Protein AF-A0A350WY48-F1 (afdb_monomer_lite)

Radius of gyration: 25.12 Å; chains: 1; bounding box: 62×30×82 Å

pLDDT: mean 82.34, std 15.37, range [36.69, 95.75]

Secondary structure (DSSP, 8-state):
---TTSHHHHHHHHHHHHHHHHHHTHHHHHH--SHHHHHHHHHHHHHHHHHHHHHHHHHHHHHHHHHHHHHHHHHHTTHHHHHHHTS-HHHHHHHHHHHHHHHHHHHHHHHHHHHHHHHHHHHHHHHHHHHHHTT-TTHHHHHHHHHHHHHHHHHHHHHHHHHHHHHHHHHHHHHHHHHHHHHHHHHHHHHHTT--

Foldseek 3Di:
DPDLPDVVQLQVQLVVQLVLLCLLCVQVCVPDPDPVSNVVSNVLSNLRSNLSSVLRSLLVNLLVVLVVVLVVPVVCDPVVLVVLVPDDPVVNVVVLVVLVVVLVVLVVSLVVNVVSLVSLVVSLVVSLVVCVVVVHPSSVVSVVVSVVSSVVSVVSSVSSVVSSVVSNVVSVVSVVVVVPVVVVVVVVVVVVVVPD

Structure (mmCIF, N/CA/C/O backbone):
data_AF-A0A350WY48-F1
#
_entry.id   AF-A0A350WY48-F1
#
loop_
_atom_site.group_PDB
_atom_site.id
_atom_site.type_symbol
_atom_site.label_atom_id
_atom_site.label_alt_id
_atom_site.label_comp_id
_atom_site.label_asym_id
_atom_site.label_entity_id
_atom_site.label_seq_id
_atom_site.pdbx_PDB_ins_code
_atom_site.Cartn_x
_atom_site.Cartn_y
_atom_site.Cartn_z
_atom_site.occupancy
_atom_site.B_iso_or_equiv
_atom_site.auth_seq_id
_atom_site.auth_comp_id
_atom_site.auth_asym_id
_atom_site.auth_atom_id
_atom_site.pdbx_PDB_model_num
ATOM 1 N N . MET A 1 1 ? 5.265 19.239 -5.119 1.00 48.88 1 MET A N 1
ATOM 2 C CA . MET A 1 1 ? 4.811 17.887 -4.701 1.00 48.88 1 MET A CA 1
ATOM 3 C C . MET A 1 1 ? 5.584 17.503 -3.444 1.00 48.88 1 MET A C 1
ATOM 5 O O . MET A 1 1 ? 6.800 17.623 -3.477 1.00 48.88 1 MET A O 1
ATOM 9 N N . LYS A 1 2 ? 4.920 17.112 -2.340 1.00 51.38 2 LYS A N 1
ATOM 10 C CA . LYS A 1 2 ? 5.612 16.645 -1.116 1.00 51.38 2 LYS A CA 1
ATOM 11 C C . LYS A 1 2 ? 6.445 15.397 -1.435 1.00 51.38 2 LYS A C 1
ATOM 13 O O . LYS A 1 2 ? 5.997 14.553 -2.211 1.00 51.38 2 LYS A O 1
ATOM 18 N N . ASN A 1 3 ? 7.651 15.306 -0.876 1.00 56.78 3 ASN A N 1
ATOM 19 C CA . ASN A 1 3 ? 8.557 14.186 -1.115 1.00 56.78 3 ASN A CA 1
ATOM 20 C C . ASN A 1 3 ? 7.926 12.898 -0.550 1.00 56.78 3 ASN A C 1
ATOM 22 O O . ASN A 1 3 ? 7.690 12.826 0.651 1.00 56.78 3 ASN A O 1
ATOM 26 N N . PRO A 1 4 ? 7.634 11.871 -1.366 1.00 56.12 4 PRO A N 1
ATOM 27 C CA . PRO A 1 4 ? 6.975 10.660 -0.878 1.00 56.12 4 PRO A CA 1
ATOM 28 C C . PRO A 1 4 ? 7.871 9.833 0.062 1.00 56.12 4 PRO A C 1
ATOM 30 O O . PRO A 1 4 ? 7.361 8.984 0.786 1.00 56.12 4 PRO A O 1
ATOM 33 N N . LYS A 1 5 ? 9.189 10.094 0.084 1.00 61.44 5 LYS A N 1
ATOM 34 C CA . LYS A 1 5 ? 10.134 9.515 1.057 1.00 61.44 5 LYS A CA 1
ATOM 35 C C . LYS A 1 5 ? 10.102 10.197 2.427 1.00 61.44 5 LYS A C 1
ATOM 37 O O . LYS A 1 5 ? 10.800 9.759 3.332 1.00 61.44 5 LYS A O 1
ATOM 42 N N . ASP A 1 6 ? 9.342 11.275 2.569 1.00 71.88 6 ASP A N 1
ATOM 43 C CA . ASP A 1 6 ? 9.269 12.026 3.811 1.00 71.88 6 ASP A CA 1
ATOM 44 C C . ASP A 1 6 ? 8.508 11.232 4.885 1.00 71.88 6 ASP A C 1
ATOM 46 O O . ASP A 1 6 ? 7.453 10.641 4.614 1.00 71.88 6 ASP A O 1
ATOM 50 N N . ILE A 1 7 ? 9.039 11.253 6.110 1.00 80.50 7 ILE A N 1
ATOM 51 C CA . ILE A 1 7 ? 8.433 10.670 7.316 1.00 80.50 7 ILE A CA 1
ATOM 52 C C . ILE A 1 7 ? 7.015 11.218 7.508 1.00 80.50 7 ILE A C 1
ATOM 54 O O . ILE A 1 7 ? 6.128 10.497 7.963 1.00 80.50 7 ILE A O 1
ATOM 58 N N . SER A 1 8 ? 6.756 12.451 7.062 1.00 81.44 8 SER A N 1
ATOM 59 C CA . SER A 1 8 ? 5.419 13.049 7.080 1.00 81.44 8 SER A CA 1
ATOM 60 C C . SER A 1 8 ? 4.355 12.203 6.362 1.00 81.44 8 SER A C 1
ATOM 62 O O . SER A 1 8 ? 3.199 12.184 6.781 1.00 81.44 8 SER A O 1
ATOM 64 N N . THR A 1 9 ? 4.720 11.453 5.316 1.00 81.75 9 THR A N 1
ATOM 65 C CA . THR A 1 9 ? 3.782 10.573 4.596 1.00 81.75 9 THR A CA 1
ATOM 66 C C . THR A 1 9 ? 3.410 9.351 5.432 1.00 81.75 9 THR A C 1
ATOM 68 O O . THR A 1 9 ? 2.233 8.992 5.493 1.00 81.75 9 THR A O 1
ATOM 71 N N . PHE A 1 10 ? 4.394 8.752 6.111 1.00 86.88 10 PHE A N 1
ATOM 72 C CA . PHE A 1 10 ? 4.159 7.675 7.070 1.00 86.88 10 PHE A CA 1
ATOM 73 C C . PHE A 1 10 ? 3.296 8.164 8.234 1.00 86.88 10 PHE A C 1
ATOM 75 O O . PHE A 1 10 ? 2.267 7.558 8.509 1.00 86.88 10 PHE A O 1
ATOM 82 N N . LEU A 1 11 ? 3.659 9.292 8.856 1.00 88.38 11 LEU A N 1
ATOM 83 C CA . LEU A 1 11 ? 2.938 9.849 10.004 1.00 88.38 11 LEU A CA 1
ATOM 84 C C . LEU A 1 11 ? 1.483 10.183 9.674 1.00 88.38 11 LEU A C 1
ATOM 86 O O . LEU A 1 11 ? 0.601 9.926 10.483 1.00 88.38 11 LEU A O 1
ATOM 90 N N . ASN A 1 12 ? 1.203 10.693 8.473 1.00 87.50 12 ASN A N 1
ATOM 91 C CA . ASN A 1 12 ? -0.175 10.932 8.047 1.00 87.50 12 ASN A CA 1
ATOM 92 C C . ASN A 1 12 ? -0.977 9.629 7.942 1.00 87.50 12 ASN A C 1
ATOM 94 O O . ASN A 1 12 ? -2.127 9.589 8.373 1.00 87.50 12 ASN A O 1
ATOM 98 N N . GLY A 1 13 ? -0.383 8.570 7.382 1.00 86.38 13 GLY A N 1
ATOM 99 C CA . GLY A 1 13 ? -1.025 7.257 7.328 1.00 86.38 13 GLY A CA 1
ATOM 100 C C . GLY A 1 13 ? -1.177 6.626 8.715 1.00 86.38 13 GLY A C 1
ATOM 101 O O . GLY A 1 13 ? -2.234 6.077 9.011 1.00 86.38 13 GLY A O 1
ATOM 102 N N . PHE A 1 14 ? -0.174 6.779 9.582 1.00 92.62 14 PHE A N 1
ATOM 103 C CA . PHE A 1 14 ? -0.205 6.325 10.970 1.00 92.62 14 PHE A CA 1
ATOM 104 C C . PHE A 1 14 ? -1.309 7.008 11.769 1.00 92.62 14 PHE A C 1
ATOM 106 O O . PHE A 1 14 ? -2.156 6.325 12.339 1.00 92.62 14 PHE A O 1
ATOM 113 N N . ASN A 1 15 ? -1.347 8.340 11.753 1.00 91.31 15 ASN A N 1
ATOM 114 C CA . ASN A 1 15 ? -2.355 9.124 12.459 1.00 91.31 15 ASN A CA 1
ATOM 115 C C . ASN A 1 15 ? -3.756 8.773 11.966 1.00 91.31 15 ASN A C 1
ATOM 117 O O . ASN A 1 15 ? -4.653 8.563 12.776 1.00 91.31 15 ASN A O 1
ATOM 121 N N . LEU A 1 16 ? -3.931 8.650 10.645 1.00 89.81 16 LEU A N 1
ATOM 122 C CA . LEU A 1 16 ? -5.193 8.200 10.076 1.00 89.81 16 LEU A CA 1
ATOM 123 C C . LEU A 1 16 ? -5.553 6.809 10.624 1.00 89.81 16 LEU A C 1
ATOM 125 O O . LEU A 1 16 ? -6.600 6.655 11.232 1.00 89.81 16 LEU A O 1
ATOM 129 N N . GLY A 1 17 ? -4.687 5.805 10.496 1.00 89.44 17 GLY A N 1
ATOM 130 C CA . GLY A 1 17 ? -4.987 4.455 10.979 1.00 89.44 17 GLY A CA 1
ATOM 131 C C . GLY A 1 17 ? -5.289 4.382 12.479 1.00 89.44 17 GLY A C 1
ATOM 132 O O . GLY A 1 17 ? -6.265 3.746 12.882 1.00 89.44 17 GLY A O 1
ATOM 133 N N . ALA A 1 18 ? -4.506 5.081 13.298 1.00 90.81 18 ALA A N 1
ATOM 134 C CA . ALA A 1 18 ? -4.660 5.098 14.747 1.00 90.81 18 ALA A CA 1
ATOM 135 C C . ALA A 1 18 ? -5.978 5.762 15.180 1.00 90.81 18 ALA A C 1
ATOM 137 O O . ALA A 1 18 ? -6.744 5.158 15.927 1.00 90.81 18 ALA A O 1
ATOM 138 N N . ILE A 1 19 ? -6.290 6.959 14.665 1.00 92.50 19 ILE A N 1
ATOM 139 C CA . ILE A 1 19 ? -7.521 7.692 15.017 1.00 92.50 19 ILE A CA 1
ATOM 140 C C . ILE A 1 19 ? -8.756 6.868 14.651 1.00 92.50 19 ILE A C 1
ATOM 142 O O . ILE A 1 19 ? -9.705 6.758 15.423 1.00 92.50 19 ILE A O 1
ATOM 146 N N . LEU A 1 20 ? -8.744 6.252 13.474 1.00 90.88 20 LEU A N 1
ATOM 147 C CA . LEU A 1 20 ? -9.895 5.511 12.975 1.00 90.88 20 LEU A CA 1
ATOM 148 C C . LEU A 1 20 ? -10.121 4.206 13.727 1.00 90.88 20 LEU A C 1
ATOM 150 O O . LEU A 1 20 ? -11.265 3.855 14.023 1.00 90.88 20 LEU A O 1
ATOM 154 N N . THR A 1 21 ? -9.037 3.520 14.083 1.00 90.69 21 THR A N 1
ATOM 155 C CA . THR A 1 21 ? -9.109 2.317 14.916 1.00 90.69 21 THR A CA 1
ATOM 156 C C . THR A 1 21 ? -9.563 2.670 16.331 1.00 90.69 21 THR A C 1
ATOM 158 O O . THR A 1 21 ? -10.407 1.974 16.886 1.00 90.69 21 THR A O 1
ATOM 161 N N . MET A 1 22 ? -9.093 3.795 16.880 1.00 92.56 22 MET A N 1
ATOM 162 C CA . MET A 1 22 ? -9.524 4.300 18.185 1.00 92.56 22 MET A CA 1
ATOM 163 C C . MET A 1 22 ? -11.031 4.577 18.219 1.00 92.56 22 MET A C 1
ATOM 165 O O . MET A 1 22 ? -11.702 4.125 19.140 1.00 92.56 22 MET A O 1
ATOM 169 N N . ILE A 1 23 ? -11.582 5.255 17.204 1.00 89.56 23 ILE A N 1
ATOM 170 C CA . ILE A 1 23 ? -13.033 5.497 17.112 1.00 89.56 23 ILE A CA 1
ATOM 171 C C . ILE A 1 23 ? -13.795 4.170 16.984 1.00 89.56 23 ILE A C 1
ATOM 173 O O . ILE A 1 23 ? -14.796 3.960 17.665 1.00 89.56 23 ILE A O 1
ATOM 177 N N . SER A 1 24 ? -13.299 3.249 16.154 1.00 87.50 24 SER A N 1
ATOM 178 C CA . SER A 1 24 ? -13.931 1.937 15.937 1.00 87.50 24 SER A CA 1
ATOM 179 C C . SER A 1 24 ? -13.971 1.077 17.203 1.00 87.50 24 SER A C 1
ATOM 181 O O . SER A 1 24 ? -14.878 0.266 17.375 1.00 87.50 24 SER A O 1
ATOM 183 N N . MET A 1 25 ? -13.006 1.269 18.102 1.00 90.31 25 MET A N 1
ATOM 184 C CA . MET A 1 25 ? -12.875 0.531 19.358 1.00 90.31 25 MET A CA 1
ATOM 185 C C . MET A 1 25 ? -13.295 1.346 20.585 1.00 90.31 25 MET A C 1
ATOM 187 O O . MET A 1 25 ? -13.065 0.903 21.706 1.00 90.31 25 MET A O 1
ATOM 191 N N . LEU A 1 26 ? -13.924 2.513 20.405 1.00 89.44 26 LEU A N 1
ATOM 192 C CA . LEU A 1 26 ? -14.213 3.441 21.501 1.00 89.44 26 LEU A CA 1
ATOM 193 C C . LEU A 1 26 ? -15.083 2.810 22.596 1.00 89.44 26 LEU A C 1
ATOM 195 O O . LEU A 1 26 ? -14.765 2.917 23.773 1.00 89.44 26 LEU A O 1
ATOM 199 N N . ASP A 1 27 ? -16.151 2.107 22.218 1.00 86.38 27 ASP A N 1
ATOM 200 C CA . ASP A 1 27 ? -17.029 1.419 23.180 1.00 86.38 27 ASP A CA 1
ATOM 201 C C . ASP A 1 27 ? -16.285 0.308 23.939 1.00 86.38 27 ASP A C 1
ATOM 203 O O . ASP A 1 27 ? -16.501 0.118 25.131 1.00 86.38 27 ASP A O 1
ATOM 207 N N . VAL A 1 28 ? -15.338 -0.373 23.285 1.00 87.00 28 VAL A N 1
ATOM 208 C CA . VAL A 1 28 ? -14.506 -1.405 23.922 1.00 87.00 28 VAL A CA 1
ATOM 209 C C . VAL A 1 28 ? -13.504 -0.783 24.899 1.00 87.00 28 VAL A C 1
ATOM 211 O O . VAL A 1 28 ? -13.330 -1.288 26.003 1.00 87.00 28 VAL A O 1
ATOM 214 N N . LEU A 1 29 ? -12.900 0.349 24.527 1.00 87.19 29 LEU A N 1
ATOM 215 C CA . LEU A 1 29 ? -12.026 1.151 25.392 1.00 87.19 29 LEU A CA 1
ATOM 216 C C . LEU A 1 29 ? -12.749 1.654 26.643 1.00 87.19 29 LEU A C 1
ATOM 218 O O . LEU A 1 29 ? -12.181 1.636 27.728 1.00 87.19 29 LEU A O 1
ATOM 222 N N . LEU A 1 30 ? -13.994 2.109 26.501 1.00 87.19 30 LEU A N 1
ATOM 223 C CA . LEU A 1 30 ? -14.776 2.624 27.628 1.00 87.19 30 LEU A CA 1
ATOM 224 C C . LEU A 1 30 ? -15.268 1.509 28.558 1.00 87.19 30 LEU A C 1
ATOM 226 O O . LEU A 1 30 ? -15.457 1.747 29.749 1.00 87.19 30 LEU A O 1
ATOM 230 N N . LYS A 1 31 ? -15.477 0.301 28.025 1.00 86.19 31 LYS A N 1
ATOM 231 C CA . LYS A 1 31 ? -15.934 -0.868 28.788 1.00 86.19 31 LYS A CA 1
ATOM 232 C C . LYS A 1 31 ? -14.804 -1.694 29.397 1.00 86.19 31 LYS A C 1
ATOM 234 O O . LYS A 1 31 ? -15.099 -2.540 30.235 1.00 86.19 31 LYS A O 1
ATOM 239 N N . SER A 1 32 ? -13.548 -1.488 28.995 1.00 82.44 32 SER A N 1
ATOM 240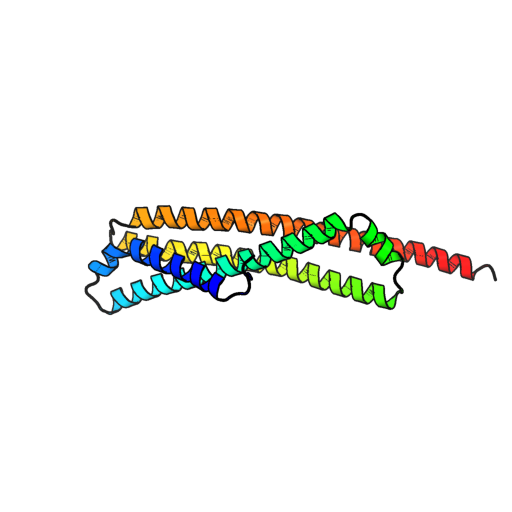 C CA . SER A 1 32 ? -12.426 -2.296 29.483 1.00 82.44 32 SER A CA 1
ATOM 241 C C . SER A 1 32 ? -12.266 -2.138 30.994 1.00 82.44 32 SER A C 1
ATOM 243 O O . SER A 1 32 ? -11.991 -1.039 31.479 1.00 82.44 32 SER A O 1
ATOM 245 N N . GLN A 1 33 ? -12.426 -3.234 31.734 1.00 81.12 33 GLN A N 1
ATOM 246 C CA . GLN A 1 33 ? -12.330 -3.225 33.200 1.00 81.12 33 GLN A CA 1
ATOM 247 C C . GLN A 1 33 ? -10.921 -3.592 33.677 1.00 81.12 33 GLN A C 1
ATOM 249 O O . GLN A 1 33 ? -10.513 -3.215 34.774 1.00 81.12 33 GLN A O 1
ATOM 254 N N . ASN A 1 34 ? -10.152 -4.286 32.830 1.00 85.81 34 ASN A N 1
ATOM 255 C CA . ASN A 1 34 ? -8.827 -4.790 33.164 1.00 85.81 34 ASN A CA 1
ATOM 256 C C . ASN A 1 34 ? -7.723 -4.106 32.353 1.00 85.81 34 ASN A C 1
ATOM 258 O O . ASN A 1 34 ? -7.846 -3.886 31.147 1.00 85.81 34 ASN A O 1
ATOM 262 N N . LYS A 1 35 ? -6.574 -3.863 33.005 1.00 85.00 35 LYS A N 1
ATOM 263 C CA . LYS A 1 35 ? -5.375 -3.285 32.365 1.00 85.00 35 LYS A CA 1
ATOM 264 C C . LYS A 1 35 ? -4.953 -4.062 31.115 1.00 85.00 35 LYS A C 1
ATOM 266 O O . LYS A 1 35 ? -4.529 -3.458 30.138 1.00 85.00 35 LYS A O 1
ATOM 271 N N . LEU A 1 36 ? -5.083 -5.390 31.140 1.00 87.50 36 LEU A N 1
ATOM 272 C CA . LEU A 1 36 ? -4.710 -6.253 30.021 1.00 87.50 36 LEU A CA 1
ATOM 273 C C . LEU A 1 36 ? -5.558 -5.975 28.773 1.00 87.50 36 LEU A C 1
ATOM 275 O O . LEU A 1 36 ? -5.000 -5.810 27.694 1.00 87.50 36 LEU A O 1
ATOM 279 N N . GLU A 1 37 ? -6.879 -5.856 28.914 1.00 84.62 37 GLU A N 1
ATOM 280 C CA . GLU A 1 37 ? -7.786 -5.547 27.797 1.00 84.62 37 GLU A CA 1
ATOM 281 C C . GLU A 1 37 ? -7.472 -4.178 27.196 1.00 84.62 37 GLU A C 1
ATOM 283 O O . GLU A 1 37 ? -7.366 -4.032 25.979 1.00 84.62 37 GLU A O 1
ATOM 288 N N . PHE A 1 38 ? -7.231 -3.190 28.058 1.00 87.94 38 PHE A N 1
ATOM 289 C CA . PHE A 1 38 ? -6.838 -1.852 27.637 1.00 87.94 38 PHE A CA 1
ATOM 290 C C . PHE A 1 38 ? -5.538 -1.860 26.812 1.00 87.94 38 PHE A C 1
ATOM 292 O O . PHE A 1 38 ? -5.477 -1.258 25.736 1.00 87.94 38 PHE A O 1
ATOM 299 N N . PHE A 1 39 ? -4.512 -2.593 27.261 1.00 89.62 39 PHE A N 1
ATOM 300 C CA . PHE A 1 39 ? -3.261 -2.740 26.509 1.00 89.62 39 PHE A CA 1
ATOM 301 C C . PHE A 1 39 ? -3.452 -3.463 25.175 1.00 89.62 39 PHE A C 1
ATOM 303 O O . PHE A 1 39 ? -2.852 -3.057 24.180 1.00 89.62 39 PHE A O 1
ATOM 310 N N . VAL A 1 40 ? -4.300 -4.494 25.125 1.00 90.44 40 VAL A N 1
ATOM 311 C CA . VAL A 1 40 ? -4.622 -5.197 23.873 1.00 90.44 40 VAL A CA 1
ATOM 312 C C . VAL A 1 40 ? -5.253 -4.237 22.865 1.00 90.44 40 VAL A C 1
ATOM 314 O O . VAL A 1 40 ? -4.839 -4.210 21.705 1.00 90.44 40 VAL A O 1
ATOM 317 N N . VAL A 1 41 ? -6.194 -3.395 23.298 1.00 89.81 41 VAL A N 1
ATOM 318 C CA . VAL A 1 41 ? -6.828 -2.414 22.408 1.00 89.81 41 VAL A CA 1
ATOM 319 C C . VAL A 1 41 ? -5.826 -1.362 21.926 1.00 89.81 41 VAL A C 1
ATOM 321 O O . VAL A 1 41 ? -5.747 -1.099 20.725 1.00 89.81 41 VAL A O 1
ATOM 324 N N . LEU A 1 42 ? -4.994 -0.813 22.818 1.00 89.88 42 LEU A N 1
ATOM 325 C CA . LEU A 1 42 ? -3.925 0.117 22.430 1.00 89.88 42 LEU A CA 1
ATOM 326 C C . LEU A 1 42 ? -2.944 -0.503 21.430 1.00 89.88 42 LEU A C 1
ATOM 328 O O . LEU A 1 42 ? -2.485 0.171 20.501 1.00 89.88 42 LEU A O 1
ATOM 332 N N . PHE A 1 43 ? -2.637 -1.786 21.594 1.00 91.94 43 PHE A N 1
ATOM 333 C CA . PHE A 1 43 ? -1.772 -2.511 20.677 1.00 91.94 43 PHE A CA 1
ATOM 334 C C . PHE A 1 43 ? -2.425 -2.673 19.300 1.00 91.94 43 PHE A C 1
ATOM 336 O O . PHE A 1 43 ? -1.778 -2.402 18.289 1.00 91.94 43 PHE A O 1
ATOM 343 N N . MET A 1 44 ? -3.718 -3.009 19.237 1.00 91.62 44 MET A N 1
ATOM 344 C CA . MET A 1 44 ? -4.457 -3.087 17.969 1.00 91.62 44 MET A CA 1
ATOM 345 C C . MET A 1 44 ? -4.552 -1.732 17.251 1.00 91.62 44 MET A C 1
ATOM 347 O O . MET A 1 44 ? -4.398 -1.679 16.027 1.00 91.62 44 MET A O 1
ATOM 351 N N . ILE A 1 45 ? -4.753 -0.640 17.997 1.00 92.56 45 ILE A N 1
ATOM 352 C CA . ILE A 1 45 ? -4.725 0.733 17.466 1.00 92.56 45 ILE A CA 1
ATOM 353 C C . ILE A 1 45 ? -3.349 1.048 16.877 1.00 92.56 45 ILE A C 1
ATOM 355 O O . ILE A 1 45 ? -3.246 1.519 15.742 1.00 92.56 45 ILE A O 1
ATOM 359 N N . SER A 1 46 ? -2.290 0.746 17.629 1.00 93.12 46 SER A N 1
ATOM 360 C CA . SER A 1 46 ? -0.912 1.020 17.219 1.00 93.12 46 SER A CA 1
ATOM 361 C C . SER A 1 46 ? -0.519 0.215 15.981 1.00 93.12 46 SER A C 1
ATOM 363 O O . SER A 1 46 ? 0.013 0.785 15.028 1.00 93.12 46 SER A O 1
ATOM 365 N N . ILE A 1 47 ? -0.836 -1.085 15.948 1.00 93.69 47 ILE A N 1
ATOM 366 C CA . ILE A 1 47 ? -0.578 -1.947 14.787 1.00 93.69 47 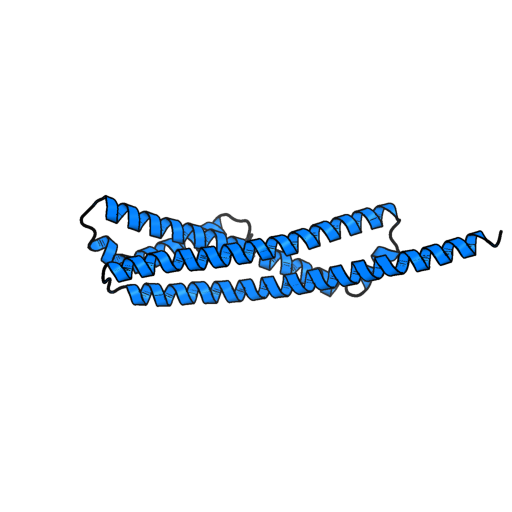ILE A CA 1
ATOM 367 C C . ILE A 1 47 ? -1.295 -1.412 13.553 1.00 93.69 47 ILE A C 1
ATOM 369 O O . ILE A 1 47 ? -0.666 -1.293 12.502 1.00 93.69 47 ILE A O 1
ATOM 373 N N . ASN A 1 48 ? -2.580 -1.062 13.654 1.00 92.25 48 ASN A N 1
ATOM 374 C CA . ASN A 1 48 ? -3.300 -0.545 12.491 1.00 92.25 48 ASN A CA 1
ATOM 375 C C . ASN A 1 48 ? -2.734 0.775 11.990 1.00 92.25 48 ASN A C 1
ATOM 377 O O . ASN A 1 48 ? -2.566 0.936 10.781 1.00 92.25 48 ASN A O 1
ATOM 381 N N . GLY A 1 49 ? -2.386 1.688 12.900 1.00 92.06 49 GLY A N 1
ATOM 382 C CA . GLY A 1 49 ? -1.655 2.901 12.546 1.00 92.06 49 GLY A CA 1
ATOM 383 C C . GLY A 1 49 ? -0.386 2.572 11.759 1.00 92.06 49 GLY A C 1
ATOM 384 O O . GLY A 1 49 ? -0.208 3.043 10.635 1.00 92.06 49 GLY A O 1
ATOM 385 N N . VAL A 1 50 ? 0.479 1.713 12.303 1.00 94.44 50 VAL A N 1
ATOM 386 C CA . VAL A 1 50 ? 1.753 1.349 11.662 1.00 94.44 50 VAL A CA 1
ATOM 387 C C . VAL A 1 50 ? 1.532 0.717 10.288 1.00 94.44 50 VAL A C 1
ATOM 389 O O . VAL A 1 50 ? 2.151 1.153 9.316 1.00 94.44 50 VAL A O 1
ATOM 392 N N . VAL A 1 51 ? 0.633 -0.263 10.174 1.00 95.06 51 VAL A N 1
ATOM 393 C CA . VAL A 1 51 ? 0.373 -0.965 8.908 1.00 95.06 51 VAL A CA 1
ATOM 394 C C . VAL A 1 51 ? -0.181 -0.004 7.856 1.00 95.06 51 VAL A C 1
ATOM 396 O O . VAL A 1 51 ? 0.354 0.053 6.747 1.00 95.06 51 VAL A O 1
ATOM 399 N N . ILE A 1 52 ? -1.182 0.816 8.193 1.00 93.12 52 ILE A N 1
ATOM 400 C CA . ILE A 1 52 ? -1.749 1.802 7.259 1.00 93.12 52 ILE A CA 1
ATOM 401 C C . ILE A 1 52 ? -0.689 2.832 6.850 1.00 93.12 52 ILE A C 1
ATOM 403 O O . ILE A 1 52 ? -0.604 3.185 5.669 1.00 93.12 52 ILE A O 1
ATOM 407 N N . GLY A 1 53 ? 0.152 3.274 7.788 1.00 91.69 53 GLY A N 1
ATOM 408 C CA . GLY A 1 53 ? 1.288 4.160 7.533 1.00 91.69 53 GLY A CA 1
ATOM 409 C C . GLY A 1 53 ? 2.271 3.582 6.517 1.00 91.69 53 GLY A C 1
ATOM 410 O O . GLY A 1 53 ? 2.541 4.215 5.491 1.00 91.69 53 GLY A O 1
ATOM 411 N N . ILE A 1 54 ? 2.759 2.364 6.767 1.00 93.31 54 ILE A N 1
ATOM 412 C CA . ILE A 1 54 ? 3.722 1.667 5.900 1.00 93.31 54 ILE A CA 1
ATOM 413 C C . ILE A 1 54 ? 3.130 1.445 4.509 1.00 93.31 54 ILE A C 1
ATOM 415 O O . ILE A 1 54 ? 3.762 1.786 3.507 1.00 93.31 54 ILE A O 1
ATOM 419 N N . VAL A 1 55 ? 1.911 0.906 4.427 1.00 93.62 55 VAL A N 1
ATOM 420 C CA . VAL A 1 55 ? 1.268 0.580 3.146 1.00 93.62 55 VAL A CA 1
ATOM 421 C C . VAL A 1 55 ? 1.032 1.850 2.330 1.00 93.62 55 VAL A C 1
ATOM 423 O O . VAL A 1 55 ? 1.366 1.897 1.144 1.00 93.62 55 VAL A O 1
ATOM 426 N N . THR A 1 56 ? 0.526 2.910 2.965 1.00 90.12 56 THR A N 1
ATOM 427 C CA . THR A 1 56 ? 0.288 4.200 2.301 1.00 90.12 56 THR A CA 1
ATOM 428 C C . THR A 1 56 ? 1.586 4.788 1.759 1.00 90.12 56 THR A C 1
ATOM 430 O O . THR A 1 56 ? 1.643 5.197 0.594 1.00 90.12 56 THR A O 1
ATOM 433 N N . GLN A 1 57 ? 2.639 4.809 2.577 1.00 90.75 57 GLN A N 1
ATOM 434 C CA . GLN A 1 57 ? 3.938 5.333 2.174 1.00 90.75 57 GLN A CA 1
ATOM 435 C C . GLN A 1 57 ? 4.529 4.515 1.019 1.00 90.75 57 GLN A C 1
ATOM 437 O O . GLN A 1 57 ? 4.941 5.089 0.006 1.00 90.75 57 GLN A O 1
ATOM 442 N N . TYR A 1 58 ? 4.510 3.185 1.128 1.00 92.06 58 TYR A N 1
ATOM 443 C CA . TYR A 1 58 ? 5.032 2.283 0.106 1.00 92.06 58 TYR A CA 1
ATOM 444 C C . TYR A 1 58 ? 4.343 2.501 -1.244 1.00 92.06 58 TYR A C 1
ATOM 446 O O . TYR A 1 58 ? 5.003 2.754 -2.258 1.00 92.06 58 TYR A O 1
ATOM 454 N N . VAL A 1 59 ? 3.008 2.469 -1.254 1.00 90.88 59 VAL A N 1
ATOM 455 C CA . VAL A 1 59 ? 2.214 2.627 -2.476 1.00 90.88 59 VAL A CA 1
ATOM 456 C C . VAL A 1 59 ? 2.455 3.998 -3.115 1.00 90.88 59 VAL A C 1
ATOM 458 O O . VAL A 1 59 ? 2.598 4.081 -4.335 1.00 90.88 59 VAL A O 1
ATOM 461 N N . LEU A 1 60 ? 2.564 5.072 -2.326 1.00 89.38 60 LEU A N 1
ATOM 462 C CA . LEU A 1 60 ? 2.827 6.418 -2.847 1.00 89.38 60 LEU A CA 1
ATOM 463 C C . LEU A 1 60 ? 4.226 6.560 -3.456 1.00 89.38 60 LEU A C 1
ATOM 465 O O . LEU A 1 60 ? 4.357 7.100 -4.560 1.00 89.38 60 LEU A O 1
ATOM 469 N N . ILE A 1 61 ? 5.264 6.070 -2.770 1.00 87.44 61 ILE A N 1
ATOM 470 C CA . ILE A 1 61 ? 6.645 6.103 -3.273 1.00 87.44 61 ILE A CA 1
ATOM 471 C C . ILE A 1 61 ? 6.728 5.340 -4.594 1.00 87.44 61 ILE A C 1
ATOM 473 O O . ILE A 1 61 ? 7.158 5.894 -5.611 1.00 87.44 61 ILE A O 1
ATOM 477 N N . HIS A 1 62 ? 6.276 4.088 -4.600 1.00 88.19 62 HIS A N 1
ATOM 478 C CA . HIS A 1 62 ? 6.421 3.227 -5.766 1.00 88.19 62 HIS A CA 1
ATOM 479 C C . HIS A 1 62 ? 5.496 3.638 -6.917 1.00 88.19 62 HIS A C 1
ATOM 481 O O . HIS A 1 62 ? 5.905 3.544 -8.077 1.00 88.19 62 HIS A O 1
ATOM 487 N N . SER A 1 63 ? 4.300 4.169 -6.644 1.00 86.81 63 SER A N 1
ATOM 488 C CA . SER A 1 63 ? 3.419 4.709 -7.691 1.00 86.81 63 SER A CA 1
ATOM 489 C C . SER A 1 63 ? 4.046 5.916 -8.394 1.00 86.81 63 SER A C 1
ATOM 491 O O . SER A 1 63 ? 4.032 5.976 -9.623 1.00 86.81 63 SER A O 1
ATOM 493 N N . ASN A 1 64 ? 4.668 6.838 -7.651 1.00 86.94 64 ASN A N 1
ATOM 494 C CA . ASN A 1 64 ? 5.347 7.992 -8.250 1.00 86.94 64 ASN A CA 1
ATOM 495 C C . ASN A 1 64 ? 6.582 7.577 -9.060 1.00 86.94 64 ASN A C 1
ATOM 497 O O . ASN A 1 64 ? 6.772 8.046 -10.182 1.00 86.94 64 ASN A O 1
ATOM 501 N N . ILE A 1 65 ? 7.401 6.670 -8.521 1.00 86.88 65 ILE A N 1
ATOM 502 C CA . ILE A 1 65 ? 8.602 6.166 -9.200 1.00 86.88 65 ILE A CA 1
ATOM 503 C C . ILE A 1 65 ? 8.234 5.460 -10.513 1.00 86.88 65 ILE A C 1
ATOM 505 O O . ILE A 1 65 ? 8.792 5.775 -11.565 1.00 86.88 65 ILE A O 1
ATOM 509 N N . THR A 1 66 ? 7.271 4.536 -10.472 1.00 88.81 66 THR A N 1
ATOM 510 C CA . THR A 1 66 ? 6.840 3.801 -11.671 1.00 88.81 66 THR A CA 1
ATOM 511 C C . THR A 1 66 ? 6.177 4.721 -12.685 1.00 88.81 66 THR A C 1
ATOM 513 O O . THR A 1 66 ? 6.488 4.623 -13.867 1.00 88.81 66 THR A O 1
ATOM 516 N N . ARG A 1 67 ? 5.357 5.685 -12.253 1.00 88.94 67 ARG A N 1
ATOM 517 C CA . ARG A 1 67 ? 4.769 6.690 -13.152 1.00 88.94 67 ARG A CA 1
ATOM 518 C C . ARG A 1 67 ? 5.834 7.525 -13.865 1.00 88.94 67 ARG A C 1
ATOM 520 O O . ARG A 1 67 ? 5.733 7.726 -15.073 1.00 88.94 67 ARG A O 1
ATOM 527 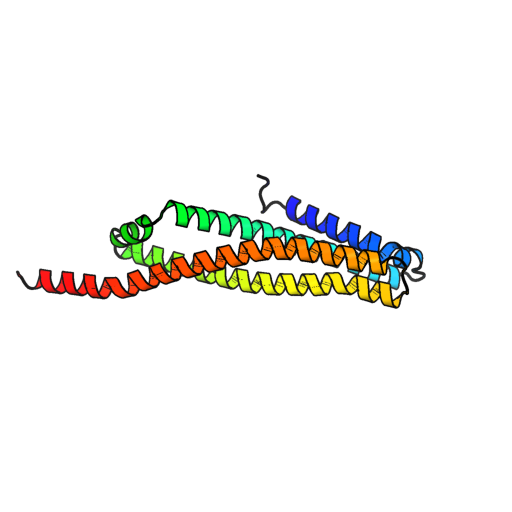N N . ASN A 1 68 ? 6.859 7.984 -13.149 1.00 87.31 68 ASN A N 1
ATOM 528 C CA . ASN A 1 68 ? 7.946 8.764 -13.747 1.00 87.31 68 ASN A CA 1
ATOM 529 C C . ASN A 1 68 ? 8.751 7.936 -14.756 1.00 87.31 68 ASN A C 1
ATOM 531 O O . ASN A 1 68 ? 9.094 8.435 -15.830 1.00 87.31 68 ASN A O 1
ATOM 535 N N . MET A 1 69 ? 9.006 6.660 -14.453 1.00 85.88 69 MET A N 1
ATOM 536 C CA . MET A 1 69 ? 9.632 5.746 -15.408 1.00 85.88 69 MET A CA 1
ATOM 537 C C . MET A 1 69 ? 8.759 5.553 -16.652 1.00 85.88 69 MET A C 1
ATOM 539 O O . MET A 1 69 ? 9.257 5.729 -17.760 1.00 85.88 69 MET A O 1
ATOM 543 N N . VAL A 1 70 ? 7.459 5.275 -16.492 1.00 88.12 70 VAL A N 1
ATOM 544 C CA . VAL A 1 70 ? 6.516 5.124 -17.618 1.00 88.12 70 VAL A CA 1
ATOM 545 C C . VAL A 1 70 ? 6.522 6.371 -18.498 1.00 88.12 70 VAL A C 1
ATOM 547 O O . VAL A 1 70 ? 6.661 6.262 -19.714 1.00 88.12 70 VAL A O 1
ATOM 550 N N . TYR A 1 71 ? 6.432 7.556 -17.891 1.00 87.31 71 TYR A N 1
ATOM 551 C CA . TYR A 1 71 ? 6.488 8.824 -18.615 1.00 87.31 71 TYR A CA 1
ATOM 552 C C . TYR A 1 71 ? 7.798 8.983 -19.396 1.00 87.31 71 TYR A C 1
ATOM 554 O O . TYR A 1 71 ? 7.779 9.390 -20.555 1.00 87.31 71 TYR A O 1
ATOM 562 N N . THR A 1 72 ? 8.928 8.615 -18.789 1.00 84.12 72 THR A N 1
ATOM 563 C CA . THR A 1 72 ? 10.238 8.670 -19.450 1.00 84.12 72 THR A CA 1
ATOM 564 C C . THR A 1 72 ? 10.276 7.751 -20.669 1.00 84.12 72 THR A C 1
ATOM 566 O O . THR A 1 72 ? 10.654 8.208 -21.744 1.00 84.12 72 THR A O 1
ATOM 569 N N . PHE A 1 73 ? 9.797 6.509 -20.534 1.00 81.25 73 PHE A N 1
ATOM 570 C CA . PHE A 1 73 ? 9.693 5.548 -21.638 1.00 81.25 73 PHE A CA 1
ATOM 571 C C . PHE A 1 73 ? 8.767 6.034 -22.763 1.00 81.25 73 PHE A C 1
ATOM 573 O O . PHE A 1 73 ? 9.101 5.913 -23.941 1.00 81.25 73 PHE A O 1
ATOM 580 N N . LEU A 1 74 ? 7.609 6.605 -22.418 1.00 83.56 74 LEU A N 1
ATOM 581 C CA . LEU A 1 74 ? 6.674 7.163 -23.400 1.00 83.56 74 LEU A CA 1
ATOM 582 C C . LEU A 1 74 ? 7.276 8.363 -24.141 1.00 83.56 74 LEU A C 1
ATOM 584 O O . LEU A 1 74 ? 7.110 8.483 -25.353 1.00 83.56 74 LEU A O 1
ATOM 588 N N . LYS A 1 75 ? 8.003 9.234 -23.432 1.00 84.44 75 LYS A N 1
ATOM 589 C CA . LYS A 1 75 ? 8.655 10.412 -24.018 1.00 84.44 75 LYS A CA 1
ATOM 590 C C . LYS A 1 75 ? 9.809 10.032 -24.945 1.00 84.44 75 LYS A C 1
ATOM 592 O O . LYS A 1 75 ? 10.034 10.709 -25.946 1.00 84.44 75 LYS A O 1
ATOM 597 N N . SER A 1 76 ? 10.542 8.970 -24.624 1.00 73.88 76 SER A N 1
ATOM 598 C CA . SER A 1 76 ? 11.681 8.523 -25.424 1.00 73.88 76 SER A CA 1
ATOM 599 C C . SER A 1 76 ? 11.295 7.737 -26.681 1.00 73.88 76 SER A C 1
ATOM 601 O O . SER A 1 76 ? 12.132 7.656 -27.576 1.00 73.88 76 SER A O 1
ATOM 603 N N . LYS A 1 77 ? 10.059 7.215 -26.784 1.00 73.94 77 LYS A N 1
ATOM 604 C CA . LYS A 1 77 ? 9.540 6.465 -27.951 1.00 73.94 77 LYS A CA 1
ATOM 605 C C . LYS A 1 77 ? 10.591 5.483 -28.519 1.00 73.94 77 LYS A C 1
ATOM 607 O O . LYS A 1 77 ? 11.220 4.752 -27.755 1.00 73.94 77 LYS A O 1
ATOM 612 N N . ASP A 1 78 ? 10.829 5.537 -29.829 1.00 64.06 78 ASP A N 1
ATOM 613 C CA . ASP A 1 78 ? 11.737 4.670 -30.591 1.00 64.06 78 ASP A CA 1
ATOM 614 C C . ASP A 1 78 ? 13.210 5.091 -30.494 1.00 64.06 78 ASP A C 1
ATOM 616 O O . ASP A 1 78 ? 14.084 4.454 -31.071 1.00 64.06 78 ASP A O 1
ATOM 620 N N . LYS A 1 79 ? 13.532 6.138 -29.721 1.00 68.06 79 LYS A N 1
ATOM 621 C CA . LYS A 1 79 ? 14.929 6.550 -29.523 1.00 68.06 79 LYS A CA 1
ATOM 622 C C . LYS A 1 79 ? 15.687 5.604 -28.595 1.00 68.06 79 LYS A C 1
ATOM 624 O O . LYS A 1 79 ? 16.911 5.659 -28.582 1.00 68.06 79 LYS A O 1
ATOM 629 N N . ILE A 1 80 ? 15.001 4.778 -27.793 1.00 72.31 80 ILE A N 1
ATOM 630 C CA . ILE A 1 80 ? 15.678 3.830 -26.891 1.00 72.31 80 ILE A CA 1
ATOM 631 C C . ILE A 1 80 ? 16.381 2.717 -27.689 1.00 72.31 80 ILE A C 1
ATOM 633 O O . ILE A 1 80 ? 17.590 2.585 -27.497 1.00 72.31 80 ILE A O 1
ATOM 637 N N . PRO A 1 81 ? 15.705 1.971 -28.592 1.00 65.50 81 PRO A N 1
ATOM 638 C CA . PRO A 1 81 ? 16.363 0.966 -29.433 1.00 65.50 81 PRO A CA 1
ATOM 639 C C . PRO A 1 81 ? 17.529 1.540 -30.245 1.00 65.50 81 PRO A C 1
ATOM 641 O O . PRO A 1 81 ? 18.646 1.043 -30.151 1.00 65.50 81 PRO A O 1
ATOM 644 N N . THR A 1 82 ? 17.322 2.660 -30.948 1.00 68.31 82 THR A N 1
ATOM 645 C CA . THR A 1 82 ? 18.373 3.283 -31.774 1.00 68.31 82 THR A CA 1
ATOM 646 C C . THR A 1 82 ? 19.571 3.746 -30.943 1.00 68.31 82 THR A C 1
ATOM 648 O O . THR A 1 82 ? 20.715 3.654 -31.374 1.00 68.31 82 THR A O 1
ATOM 651 N N . LYS A 1 83 ? 19.338 4.245 -29.722 1.00 68.75 83 LYS A N 1
ATOM 652 C CA . LYS A 1 83 ? 20.427 4.671 -28.836 1.00 68.75 83 LYS A CA 1
ATOM 653 C C . LYS A 1 83 ? 21.190 3.485 -28.245 1.00 68.75 83 LYS A C 1
ATOM 655 O O . LYS A 1 83 ? 22.380 3.637 -28.003 1.00 68.75 83 LYS A O 1
ATOM 660 N N . LEU A 1 84 ? 20.529 2.350 -28.007 1.00 68.25 84 LEU A N 1
ATOM 661 C CA . LEU A 1 84 ? 21.189 1.104 -27.601 1.00 68.25 84 LEU A CA 1
ATOM 662 C C . LEU A 1 84 ? 22.067 0.556 -28.730 1.00 68.25 84 LEU A C 1
ATOM 664 O O . LEU A 1 84 ? 23.216 0.228 -28.468 1.00 68.25 84 LEU A O 1
ATOM 668 N N . LEU A 1 85 ? 21.571 0.560 -29.970 1.00 66.56 85 LEU A N 1
ATOM 669 C CA . LEU A 1 85 ? 22.330 0.171 -31.166 1.00 66.56 85 LEU A CA 1
ATOM 670 C C . LEU A 1 85 ? 23.599 1.008 -31.384 1.00 66.56 85 LEU A C 1
ATOM 672 O O . LEU A 1 85 ? 24.634 0.484 -31.774 1.00 66.56 85 LEU A O 1
ATOM 676 N N . ASN A 1 86 ? 23.535 2.310 -31.092 1.00 70.56 86 ASN A N 1
ATOM 677 C CA . ASN A 1 86 ? 24.654 3.234 -31.299 1.00 70.56 86 ASN A CA 1
ATOM 678 C C . ASN A 1 86 ? 25.658 3.281 -30.127 1.00 70.56 86 ASN A C 1
ATOM 680 O O . ASN A 1 86 ? 26.581 4.098 -30.141 1.00 70.56 86 ASN A O 1
ATOM 684 N N . MET A 1 87 ? 25.473 2.484 -29.068 1.00 73.44 87 MET A N 1
ATOM 685 C CA . MET A 1 87 ? 26.415 2.444 -27.945 1.00 73.44 87 MET A CA 1
ATOM 686 C C . MET A 1 87 ? 27.581 1.492 -28.241 1.00 73.44 87 MET A C 1
ATOM 688 O O . MET A 1 87 ? 27.439 0.476 -28.903 1.00 73.44 87 MET A O 1
ATOM 692 N N . ARG A 1 88 ? 28.766 1.784 -27.697 1.00 73.19 88 ARG A N 1
ATOM 693 C CA . ARG A 1 88 ? 29.906 0.853 -27.757 1.00 73.19 88 ARG A CA 1
ATOM 694 C C . ARG A 1 88 ? 29.608 -0.388 -26.903 1.00 73.19 88 ARG A C 1
ATOM 696 O O . ARG A 1 88 ? 29.090 -0.227 -25.797 1.00 73.19 88 ARG A O 1
ATOM 703 N N . ASN A 1 89 ? 30.007 -1.585 -27.346 1.00 66.81 89 ASN A N 1
ATOM 704 C CA . ASN A 1 89 ? 29.689 -2.882 -26.710 1.00 66.81 89 ASN A CA 1
ATOM 705 C C . ASN A 1 89 ? 29.781 -2.895 -25.167 1.00 66.81 89 ASN A C 1
ATOM 707 O O . ASN A 1 89 ? 28.832 -3.301 -24.502 1.00 66.81 89 ASN A O 1
ATOM 711 N N . GLY A 1 90 ? 30.854 -2.357 -24.570 1.00 63.66 90 GLY A N 1
ATOM 712 C CA . GLY A 1 90 ? 30.999 -2.311 -23.102 1.00 63.66 90 GLY A CA 1
ATOM 713 C C . GLY A 1 90 ? 30.002 -1.388 -22.376 1.00 63.66 90 GLY A C 1
ATOM 714 O O . GLY A 1 90 ? 29.636 -1.628 -21.225 1.00 63.66 90 GLY A O 1
ATOM 715 N N . HIS A 1 91 ? 29.510 -0.339 -23.039 1.00 76.00 91 HIS A N 1
ATOM 716 C CA . HIS A 1 91 ? 28.444 0.517 -22.509 1.00 76.00 91 HIS A CA 1
ATOM 717 C C . HIS A 1 91 ? 27.058 -0.106 -22.698 1.00 76.00 91 HIS A C 1
ATOM 719 O O . HIS A 1 91 ? 26.189 0.099 -21.843 1.00 76.00 91 HIS A O 1
ATOM 725 N N . ILE A 1 92 ? 26.857 -0.886 -23.766 1.00 77.88 92 ILE A N 1
ATOM 726 C CA . ILE A 1 92 ? 25.611 -1.626 -23.987 1.00 77.88 92 ILE A CA 1
ATOM 727 C C . ILE A 1 92 ? 25.422 -2.686 -22.904 1.00 77.88 92 ILE A C 1
ATOM 729 O O . ILE A 1 92 ? 24.396 -2.677 -22.223 1.00 77.88 92 ILE A O 1
ATOM 733 N N . GLU A 1 93 ? 26.424 -3.539 -22.679 1.00 74.88 93 GLU A N 1
ATOM 734 C CA . GLU A 1 93 ? 26.352 -4.618 -21.686 1.00 74.88 93 GLU A CA 1
ATOM 735 C C . GLU A 1 93 ? 26.022 -4.069 -20.289 1.00 74.88 93 GLU A C 1
ATOM 737 O O . GLU A 1 93 ? 25.108 -4.542 -19.606 1.00 74.88 93 GLU A O 1
ATOM 742 N N . LYS A 1 94 ? 26.697 -2.982 -19.890 1.00 80.06 94 LYS A N 1
ATOM 743 C CA . LYS A 1 94 ? 26.430 -2.294 -18.621 1.00 80.06 94 LYS A CA 1
ATOM 744 C C . LYS A 1 94 ? 24.996 -1.756 -18.542 1.00 80.06 94 LYS A C 1
ATOM 746 O O . LYS A 1 94 ? 24.364 -1.851 -17.487 1.00 80.06 94 LYS A O 1
ATOM 751 N N . THR A 1 95 ? 24.477 -1.206 -19.638 1.00 82.00 95 THR A N 1
ATOM 752 C CA . THR A 1 95 ? 23.116 -0.651 -19.709 1.00 82.00 95 THR A CA 1
ATOM 753 C C . THR A 1 95 ? 22.057 -1.752 -19.647 1.00 82.00 95 THR A C 1
ATOM 755 O O . THR A 1 95 ? 21.083 -1.618 -18.903 1.00 82.00 95 THR A O 1
ATOM 758 N N . LEU A 1 96 ? 22.265 -2.872 -20.343 1.00 81.12 96 LEU A N 1
ATOM 759 C CA . LEU A 1 96 ? 21.377 -4.037 -20.306 1.00 81.12 96 LEU A CA 1
ATOM 760 C C . LEU A 1 96 ? 21.368 -4.698 -18.929 1.00 81.12 96 LEU A C 1
ATOM 762 O O . LEU A 1 96 ? 20.296 -4.978 -18.392 1.00 81.12 96 LEU A O 1
ATOM 766 N N . LYS A 1 97 ? 22.538 -4.852 -18.299 1.00 84.88 97 LYS A N 1
ATOM 767 C CA . LYS A 1 97 ? 22.648 -5.352 -16.922 1.00 84.88 97 LYS A CA 1
ATOM 768 C C . LYS A 1 97 ? 21.897 -4.453 -15.937 1.00 84.88 97 LYS A C 1
ATOM 770 O O . LYS A 1 97 ? 21.178 -4.947 -15.067 1.00 84.88 97 LYS A O 1
ATOM 775 N N . MET A 1 98 ? 22.006 -3.132 -16.096 1.00 85.88 98 MET A N 1
ATOM 776 C CA . MET A 1 98 ? 21.248 -2.174 -15.288 1.00 85.88 98 MET A CA 1
ATOM 777 C C . MET A 1 98 ? 19.737 -2.300 -15.527 1.00 85.88 98 MET A C 1
ATOM 779 O O . MET A 1 98 ? 18.969 -2.347 -14.564 1.00 85.88 98 MET A O 1
ATOM 783 N N . MET A 1 99 ? 19.297 -2.410 -16.784 1.00 85.69 99 MET A N 1
ATOM 784 C CA . MET A 1 99 ? 17.885 -2.600 -17.131 1.00 85.69 99 MET A CA 1
ATOM 785 C C . MET A 1 99 ? 17.332 -3.918 -16.568 1.00 85.69 99 MET A C 1
ATOM 787 O O . MET A 1 99 ? 16.214 -3.937 -16.050 1.00 85.69 99 MET A O 1
ATOM 791 N N . ALA A 1 100 ? 18.123 -4.994 -16.576 1.00 85.00 100 ALA A N 1
ATOM 792 C CA . ALA A 1 100 ? 17.736 -6.288 -16.020 1.00 85.00 100 ALA A CA 1
ATOM 793 C C . ALA A 1 100 ? 17.564 -6.198 -14.496 1.00 85.00 100 ALA A C 1
ATOM 795 O O . ALA A 1 100 ? 16.577 -6.698 -13.949 1.00 85.00 100 ALA A O 1
ATOM 796 N N . GLY A 1 101 ? 18.460 -5.471 -13.820 1.00 87.56 101 GLY A N 1
ATOM 797 C CA . GLY A 1 101 ? 18.326 -5.148 -12.399 1.00 87.56 101 GLY A CA 1
ATOM 798 C C . GLY A 1 101 ? 17.065 -4.333 -12.088 1.00 87.56 101 GLY A C 1
ATOM 799 O O . GLY A 1 101 ? 16.349 -4.638 -11.132 1.00 87.56 101 GLY A O 1
ATOM 800 N N . ILE A 1 102 ? 16.732 -3.336 -12.917 1.00 88.06 102 ILE A N 1
ATOM 801 C CA . ILE A 1 102 ? 15.493 -2.553 -12.764 1.00 88.06 102 ILE A CA 1
ATOM 802 C C . ILE A 1 102 ? 14.263 -3.451 -12.944 1.00 88.06 102 ILE A C 1
ATOM 804 O O . ILE A 1 102 ? 13.363 -3.421 -12.103 1.00 88.06 102 ILE A O 1
ATOM 808 N N . ARG A 1 103 ? 14.234 -4.287 -13.987 1.00 89.00 103 ARG A N 1
ATOM 809 C CA . ARG A 1 103 ? 13.155 -5.255 -14.240 1.00 89.00 103 ARG A CA 1
ATOM 810 C C . ARG A 1 103 ? 12.947 -6.191 -13.048 1.00 89.00 103 ARG A C 1
ATOM 812 O O . ARG A 1 103 ? 11.811 -6.374 -12.606 1.00 89.00 103 ARG A O 1
ATOM 819 N N . PHE A 1 104 ? 14.028 -6.754 -12.509 1.00 89.69 104 PHE A N 1
ATOM 820 C CA . PHE A 1 104 ? 13.980 -7.610 -11.322 1.00 89.69 104 PHE A CA 1
ATOM 821 C C . PHE A 1 104 ? 13.402 -6.865 -10.113 1.00 89.69 104 PHE A C 1
ATOM 823 O O . PHE A 1 104 ? 12.475 -7.354 -9.465 1.00 89.69 104 PHE A O 1
ATOM 830 N N . ASN A 1 105 ? 13.874 -5.642 -9.859 1.00 89.62 105 ASN A N 1
ATOM 831 C CA . ASN A 1 105 ? 13.375 -4.812 -8.765 1.00 89.62 105 ASN A CA 1
ATOM 832 C C . ASN A 1 105 ? 11.887 -4.468 -8.923 1.00 89.62 105 ASN A C 1
ATOM 834 O O . ASN A 1 105 ? 11.159 -4.483 -7.933 1.00 89.62 105 ASN A O 1
ATOM 838 N N . ILE A 1 106 ? 11.401 -4.207 -10.141 1.00 90.81 106 ILE A N 1
ATOM 839 C CA . ILE A 1 106 ? 9.969 -3.973 -10.394 1.00 90.81 106 ILE A CA 1
ATOM 840 C C . ILE A 1 106 ? 9.146 -5.221 -10.042 1.00 90.81 106 ILE A C 1
ATOM 842 O O . ILE A 1 106 ? 8.150 -5.104 -9.326 1.00 90.81 106 ILE A O 1
ATOM 846 N N . LYS A 1 107 ? 9.573 -6.418 -10.472 1.00 90.31 107 LYS A N 1
ATOM 847 C CA . LYS A 1 107 ? 8.892 -7.680 -10.125 1.00 90.31 107 LYS A CA 1
ATOM 848 C C . LYS A 1 107 ? 8.894 -7.931 -8.613 1.00 90.31 107 LYS A C 1
ATOM 850 O O . LYS A 1 107 ? 7.848 -8.234 -8.045 1.00 90.31 107 LYS A O 1
ATOM 855 N N . LYS A 1 108 ? 10.034 -7.728 -7.946 1.00 91.81 108 LYS A N 1
ATOM 856 C CA . LYS A 1 108 ? 10.149 -7.843 -6.483 1.00 91.81 108 LYS A CA 1
ATOM 857 C C . LYS A 1 108 ? 9.219 -6.865 -5.759 1.00 91.81 108 LYS A C 1
ATOM 859 O O . LYS A 1 108 ? 8.543 -7.257 -4.813 1.00 91.81 108 LYS A O 1
ATOM 864 N N . ASN A 1 109 ? 9.135 -5.619 -6.222 1.00 91.75 109 ASN A N 1
ATOM 865 C CA . ASN A 1 109 ? 8.241 -4.615 -5.642 1.00 91.75 109 ASN A CA 1
ATOM 866 C C . ASN A 1 109 ? 6.761 -5.002 -5.776 1.00 91.75 109 ASN A C 1
ATOM 868 O O . ASN A 1 109 ? 5.980 -4.739 -4.866 1.00 91.75 109 ASN A O 1
ATOM 872 N N . LEU A 1 110 ? 6.365 -5.666 -6.868 1.00 92.06 110 LEU A N 1
ATOM 873 C CA . LEU A 1 110 ? 5.005 -6.201 -6.994 1.00 92.06 110 LEU A CA 1
ATOM 874 C C . LEU A 1 110 ? 4.721 -7.294 -5.958 1.00 92.06 110 LEU A C 1
ATOM 876 O O . LEU A 1 110 ? 3.656 -7.283 -5.352 1.00 92.06 110 LEU A O 1
ATOM 880 N N . ILE A 1 111 ? 5.671 -8.198 -5.706 1.00 92.62 111 ILE A N 1
ATOM 881 C CA . ILE A 1 111 ? 5.525 -9.238 -4.672 1.00 92.62 111 ILE A CA 1
ATOM 882 C C . ILE A 1 111 ? 5.380 -8.600 -3.284 1.00 92.62 111 ILE A C 1
ATOM 884 O O . ILE A 1 111 ? 4.478 -8.958 -2.528 1.00 92.62 111 ILE A O 1
ATOM 888 N N . ILE A 1 112 ? 6.222 -7.609 -2.971 1.00 93.00 112 ILE A N 1
ATOM 889 C CA . ILE A 1 112 ? 6.142 -6.857 -1.709 1.00 93.00 112 ILE A CA 1
ATOM 890 C C . ILE A 1 112 ? 4.783 -6.158 -1.581 1.00 93.00 112 ILE A C 1
ATOM 892 O O . ILE A 1 112 ? 4.171 -6.210 -0.517 1.00 93.00 112 ILE A O 1
ATOM 896 N N . LEU A 1 113 ? 4.278 -5.554 -2.662 1.00 94.62 113 LEU A N 1
ATOM 897 C CA . LEU A 1 113 ? 2.958 -4.925 -2.681 1.00 94.62 113 LEU A CA 1
ATOM 898 C C . LEU A 1 113 ? 1.846 -5.918 -2.319 1.00 94.62 113 LEU A C 1
ATOM 900 O O . LEU A 1 113 ? 0.994 -5.585 -1.500 1.00 94.62 113 LEU A O 1
ATOM 904 N N . PHE A 1 114 ? 1.855 -7.129 -2.886 1.00 94.12 114 PHE A N 1
ATOM 905 C CA . PHE A 1 114 ? 0.871 -8.159 -2.534 1.00 94.12 114 PHE A CA 1
ATOM 906 C C . PHE A 1 114 ? 0.948 -8.543 -1.053 1.00 94.12 114 PHE A C 1
ATOM 908 O O . PHE A 1 114 ? -0.088 -8.599 -0.390 1.00 94.12 114 PHE A O 1
ATOM 915 N N . GLY A 1 115 ? 2.157 -8.731 -0.515 1.00 95.75 115 GLY A N 1
ATOM 916 C CA . GLY A 1 115 ? 2.352 -9.006 0.912 1.00 95.75 115 GLY A CA 1
ATOM 917 C C . GLY A 1 115 ? 1.829 -7.880 1.810 1.00 95.75 115 GLY A C 1
ATOM 918 O O . GLY A 1 115 ? 1.155 -8.137 2.804 1.00 95.75 115 GLY A O 1
ATOM 919 N N . LEU A 1 116 ? 2.064 -6.623 1.427 1.00 95.69 116 LEU A N 1
ATOM 920 C CA . LEU A 1 116 ? 1.567 -5.450 2.149 1.00 95.69 116 LEU A CA 1
ATOM 921 C C . LEU A 1 116 ? 0.039 -5.320 2.100 1.00 95.69 116 LEU A C 1
ATOM 923 O O . LEU A 1 116 ? -0.571 -4.939 3.095 1.00 95.69 116 LEU A O 1
ATOM 927 N N . LEU A 1 117 ? -0.591 -5.651 0.970 1.00 94.94 117 LEU A N 1
ATOM 928 C CA . LEU A 1 117 ? -2.052 -5.646 0.853 1.00 94.94 117 LEU A CA 1
ATOM 929 C C . LEU A 1 117 ? -2.699 -6.747 1.698 1.00 94.94 117 LEU A C 1
ATOM 931 O O . LEU A 1 117 ? -3.730 -6.502 2.322 1.00 94.94 117 LEU A O 1
ATOM 935 N N . LEU A 1 118 ? -2.080 -7.929 1.762 1.00 95.19 118 LEU A N 1
ATOM 936 C CA . LEU A 1 118 ? -2.513 -9.001 2.659 1.00 95.19 118 LEU A CA 1
ATOM 937 C C . LEU A 1 118 ? -2.386 -8.570 4.129 1.00 95.19 118 LEU A C 1
ATOM 939 O O . LEU A 1 118 ? -3.325 -8.733 4.905 1.00 95.19 118 LEU A O 1
ATOM 943 N N . LEU A 1 119 ? -1.252 -7.968 4.498 1.00 95.44 119 LEU A N 1
ATOM 944 C CA . LEU A 1 119 ? -1.026 -7.457 5.849 1.00 95.44 119 LEU A CA 1
ATOM 945 C C . LEU A 1 119 ? -2.054 -6.383 6.233 1.00 95.44 119 LEU A C 1
ATOM 947 O O . LEU A 1 119 ? -2.563 -6.410 7.350 1.00 95.44 119 LEU A O 1
ATOM 951 N N . LEU A 1 120 ? -2.398 -5.482 5.306 1.00 95.75 120 LEU A N 1
ATOM 952 C CA . LEU A 1 120 ? -3.440 -4.472 5.509 1.00 95.75 120 LEU A CA 1
ATOM 953 C C . LEU A 1 120 ? -4.815 -5.107 5.752 1.00 95.75 120 LEU A C 1
ATOM 955 O O . LEU A 1 120 ? -5.529 -4.697 6.661 1.00 95.75 120 LEU A O 1
ATOM 959 N N . MET A 1 121 ? -5.190 -6.111 4.957 1.00 94.50 121 MET A N 1
ATOM 960 C CA . MET A 1 121 ? -6.455 -6.830 5.143 1.00 94.50 121 MET A CA 1
ATOM 961 C C . MET A 1 121 ? -6.537 -7.467 6.535 1.00 94.50 121 MET A C 1
ATOM 963 O O . MET A 1 121 ? -7.543 -7.320 7.228 1.00 94.50 121 MET A O 1
ATOM 967 N N . LEU A 1 122 ? -5.461 -8.132 6.962 1.00 94.38 122 LEU A N 1
ATOM 968 C CA . LEU A 1 122 ? -5.380 -8.753 8.284 1.00 94.38 122 LEU A CA 1
ATOM 969 C C . LEU A 1 122 ? -5.440 -7.710 9.406 1.00 94.38 122 LEU A C 1
ATOM 971 O O . LEU A 1 122 ? -6.176 -7.904 10.375 1.00 94.38 122 LEU A O 1
ATOM 975 N N . SER A 1 123 ? -4.714 -6.594 9.269 1.00 93.88 123 SER A N 1
ATOM 976 C CA . SER A 1 123 ? -4.692 -5.546 10.293 1.00 93.88 123 SER A CA 1
ATOM 977 C C . SER A 1 123 ? -6.066 -4.911 10.479 1.00 93.88 123 SER A C 1
ATOM 979 O O . SER A 1 123 ? -6.488 -4.720 11.615 1.00 93.88 123 SER A O 1
ATOM 981 N N . LEU A 1 124 ? -6.788 -4.646 9.388 1.00 93.31 124 LEU A N 1
ATOM 982 C CA . LEU A 1 124 ? -8.128 -4.057 9.427 1.00 93.31 124 LEU A CA 1
AT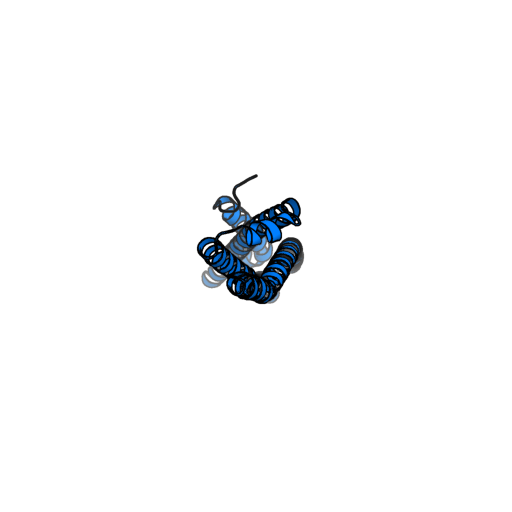OM 983 C C . LEU A 1 124 ? -9.181 -5.023 9.990 1.00 93.31 124 LEU A C 1
ATOM 985 O O . LEU A 1 124 ? -10.131 -4.591 10.639 1.00 93.31 124 LEU A O 1
ATOM 989 N N . CYS A 1 125 ? -9.007 -6.330 9.784 1.00 93.38 125 CYS A N 1
ATOM 990 C CA . CYS A 1 125 ? -9.931 -7.347 10.286 1.00 93.38 125 CYS A CA 1
ATOM 991 C C . CYS A 1 125 ? -9.845 -7.519 11.814 1.00 93.38 125 CYS A C 1
ATOM 993 O O . CYS A 1 125 ? -10.867 -7.694 12.477 1.00 93.38 125 CYS A O 1
ATOM 995 N N . LEU A 1 126 ? -8.639 -7.417 12.387 1.00 91.69 126 LEU A N 1
ATOM 996 C CA . LEU A 1 126 ? -8.386 -7.633 13.818 1.00 91.69 126 LEU A CA 1
ATOM 997 C C . LEU A 1 126 ? -9.279 -6.767 14.738 1.00 91.69 126 LEU A C 1
ATOM 999 O O . LEU A 1 126 ? -9.963 -7.337 15.592 1.00 91.69 126 LEU A O 1
ATOM 1003 N N . PRO A 1 127 ? -9.370 -5.432 14.561 1.00 91.31 127 PRO A N 1
ATOM 1004 C CA . PRO A 1 127 ? -10.254 -4.608 15.372 1.00 91.31 127 PRO A CA 1
ATOM 1005 C C . PRO A 1 127 ? -11.731 -4.907 15.205 1.00 91.31 127 PRO A C 1
ATOM 1007 O O . PRO A 1 127 ? -12.487 -4.774 16.166 1.00 91.31 127 PRO A O 1
ATOM 1010 N N . ILE A 1 128 ? -12.146 -5.286 13.995 1.00 92.12 128 ILE A N 1
ATOM 1011 C CA . ILE A 1 128 ? -13.540 -5.613 13.693 1.00 92.12 128 ILE A CA 1
ATOM 1012 C C . ILE A 1 128 ? -13.932 -6.876 14.452 1.00 92.12 128 ILE A C 1
ATOM 1014 O O . ILE A 1 128 ? -14.936 -6.865 15.160 1.00 92.12 128 ILE A O 1
ATOM 1018 N N . LEU A 1 129 ? -13.119 -7.932 14.354 1.00 92.88 129 LEU A N 1
ATOM 1019 C CA . LEU A 1 129 ? -13.351 -9.194 15.057 1.00 92.88 129 LEU A CA 1
ATOM 1020 C C . LEU A 1 129 ? -13.389 -8.991 16.572 1.00 92.88 129 LEU A C 1
ATOM 1022 O O . LEU A 1 129 ? -14.306 -9.472 17.235 1.00 92.88 129 LEU A O 1
ATOM 1026 N N . TYR A 1 130 ? -12.439 -8.225 17.111 1.00 91.50 130 TYR A N 1
ATOM 1027 C CA . TYR A 1 130 ? -12.392 -7.946 18.544 1.00 91.50 130 TYR A CA 1
ATOM 1028 C C . TYR A 1 130 ? -13.606 -7.134 19.014 1.00 91.50 130 TYR A C 1
ATOM 1030 O O . TYR A 1 130 ? -14.237 -7.461 20.018 1.00 91.50 130 TYR A O 1
ATOM 1038 N N . SER A 1 131 ? -13.990 -6.109 18.251 1.00 90.25 131 SER A N 1
ATOM 1039 C CA . SER A 1 131 ? -15.171 -5.294 18.553 1.00 90.25 131 SER A CA 1
ATOM 1040 C C . SER A 1 131 ? -16.466 -6.102 18.446 1.00 90.25 131 SER A C 1
ATOM 1042 O O . SER A 1 131 ? -17.387 -5.882 19.230 1.00 90.25 131 SER A O 1
ATOM 1044 N N . TYR A 1 132 ? -16.536 -7.049 17.506 1.00 91.62 132 TYR A N 1
ATOM 1045 C CA . TYR A 1 132 ? -17.672 -7.952 17.343 1.00 91.62 132 TYR A CA 1
ATOM 1046 C C . TYR A 1 132 ? -17.810 -8.895 18.539 1.00 91.62 132 TYR A C 1
ATOM 1048 O O . TYR A 1 132 ? -18.899 -9.014 19.095 1.00 91.62 132 TYR A O 1
ATOM 1056 N N . GLN A 1 133 ? -16.703 -9.491 18.990 1.00 91.00 133 GLN A N 1
ATOM 1057 C CA . GLN A 1 133 ? -16.688 -10.351 20.176 1.00 91.00 133 GLN A CA 1
ATOM 1058 C C . GLN A 1 133 ? -17.158 -9.606 21.435 1.00 91.00 133 GLN A C 1
ATOM 1060 O O . GLN A 1 133 ? -17.856 -10.180 22.265 1.00 91.00 133 GLN A O 1
ATOM 1065 N N . GLN A 1 134 ? -16.821 -8.322 21.550 1.00 88.25 134 GLN A N 1
ATOM 1066 C CA . GLN A 1 134 ? -17.225 -7.462 22.666 1.00 88.25 134 GLN A CA 1
ATOM 1067 C C . GLN A 1 134 ? -18.617 -6.823 22.489 1.00 88.25 134 GLN A C 1
ATOM 1069 O O . GLN A 1 134 ? -18.989 -5.932 23.256 1.00 88.25 134 GLN A O 1
ATOM 1074 N N . ALA A 1 135 ? -19.383 -7.237 21.469 1.00 87.81 135 ALA A N 1
ATOM 1075 C CA . ALA A 1 135 ? -20.700 -6.691 21.130 1.00 87.81 135 ALA A CA 1
ATOM 1076 C C . ALA A 1 135 ? -20.723 -5.146 21.062 1.00 87.81 135 ALA A C 1
ATOM 1078 O O . ALA A 1 135 ? -21.671 -4.488 21.504 1.00 87.81 135 ALA A O 1
ATOM 1079 N N . SER A 1 136 ? -19.648 -4.555 20.528 1.00 88.56 136 SER A N 1
ATOM 1080 C CA . SER A 1 136 ? -19.482 -3.105 20.425 1.00 88.56 136 SER A CA 1
ATOM 1081 C C . SER A 1 136 ? -20.449 -2.499 19.410 1.00 88.56 136 SER A C 1
ATOM 1083 O O . SER A 1 136 ? -20.619 -3.001 18.296 1.00 88.56 136 SER A O 1
ATOM 1085 N N . ARG A 1 137 ? -21.024 -1.340 19.747 1.00 88.00 137 ARG A N 1
ATOM 1086 C CA . ARG A 1 137 ? -21.902 -0.589 18.825 1.00 88.00 137 ARG A CA 1
ATOM 1087 C C . ARG A 1 137 ? -21.154 -0.010 17.616 1.00 88.00 137 ARG A C 1
ATOM 1089 O O . ARG A 1 137 ? -21.779 0.303 16.606 1.00 88.00 137 ARG A O 1
ATOM 1096 N N . PHE A 1 138 ? -19.826 0.109 17.694 1.00 89.62 138 PHE A N 1
ATOM 1097 C CA . PHE A 1 138 ? -18.990 0.706 16.644 1.00 89.62 138 PHE A CA 1
ATOM 1098 C C . PHE A 1 138 ? -18.442 -0.306 15.625 1.00 89.62 138 PHE A C 1
ATOM 1100 O O . PHE A 1 138 ? -17.701 0.083 14.722 1.00 89.62 138 PHE A O 1
ATOM 1107 N N . VAL A 1 139 ? -18.837 -1.584 15.695 1.00 90.88 139 VAL A N 1
ATOM 1108 C CA . VAL A 1 139 ? -18.408 -2.617 14.729 1.00 90.88 139 VAL A CA 1
ATOM 1109 C C . VAL A 1 139 ? -18.723 -2.208 13.289 1.00 90.88 139 VAL A C 1
ATOM 1111 O O . VAL A 1 139 ? -17.852 -2.277 12.424 1.00 90.88 139 VAL A O 1
ATOM 1114 N N . TYR A 1 140 ? -19.936 -1.711 13.029 1.00 90.75 140 TYR A N 1
ATOM 1115 C CA . TYR A 1 140 ? -20.342 -1.270 11.690 1.00 90.75 140 TYR A CA 1
ATOM 1116 C C . TYR A 1 140 ? -19.531 -0.075 11.188 1.00 90.75 140 TYR A C 1
ATOM 1118 O O . TYR A 1 140 ? -19.205 -0.011 10.003 1.00 90.75 140 TYR A O 1
ATOM 1126 N N . PHE A 1 141 ? -19.155 0.839 12.086 1.00 91.25 141 PHE A N 1
ATOM 1127 C CA . PHE A 1 141 ? -18.256 1.941 11.752 1.00 91.25 141 PHE A CA 1
ATOM 1128 C C . PHE A 1 141 ? -16.868 1.412 11.358 1.00 91.25 141 PHE A C 1
ATOM 1130 O O . PHE A 1 141 ? -16.330 1.808 10.323 1.00 91.25 141 PHE A O 1
ATOM 1137 N N . GLY A 1 142 ? -16.332 0.454 12.123 1.00 90.75 142 GLY A N 1
ATOM 1138 C CA . GLY A 1 142 ? -15.066 -0.210 11.811 1.00 90.75 142 GLY A CA 1
ATOM 1139 C C . GLY A 1 142 ? -15.083 -0.929 10.459 1.00 90.75 142 GLY A C 1
ATOM 1140 O O . GLY A 1 142 ? -14.135 -0.794 9.682 1.00 90.75 142 GLY A O 1
ATOM 1141 N N . ILE A 1 143 ? -16.177 -1.626 10.133 1.00 93.31 143 ILE A N 1
ATOM 1142 C CA . ILE A 1 143 ? -16.371 -2.277 8.826 1.00 93.31 143 ILE A CA 1
ATOM 1143 C C . ILE A 1 143 ? -16.400 -1.235 7.707 1.00 93.31 143 ILE A C 1
ATOM 1145 O O . ILE A 1 143 ? -15.609 -1.326 6.767 1.00 93.31 143 ILE A O 1
ATOM 1149 N N . PHE A 1 144 ? -17.280 -0.233 7.818 1.00 94.44 144 PHE A N 1
ATOM 1150 C CA . PHE A 1 144 ? -17.441 0.818 6.812 1.00 94.44 144 PHE A CA 1
ATOM 1151 C C . PHE A 1 144 ? -16.101 1.466 6.465 1.00 94.44 144 PHE A C 1
ATOM 1153 O O . PHE A 1 144 ? -15.746 1.639 5.295 1.00 94.44 144 PHE A O 1
ATOM 1160 N N . TRP A 1 145 ? -15.322 1.788 7.491 1.00 91.94 145 TRP A N 1
ATOM 1161 C CA . TRP A 1 145 ? -14.105 2.541 7.287 1.00 91.94 145 TRP A CA 1
ATOM 1162 C C . TRP A 1 145 ? -12.929 1.688 6.825 1.00 91.94 145 TRP A C 1
ATOM 1164 O O . TRP A 1 145 ? -12.144 2.129 5.982 1.00 91.94 145 TRP A O 1
ATOM 1174 N N . SER A 1 146 ? -12.872 0.431 7.262 1.00 93.12 146 SER A N 1
ATOM 1175 C CA . SER A 1 146 ? -11.936 -0.555 6.717 1.00 93.12 146 SER A CA 1
ATOM 1176 C C . SER A 1 146 ? -12.160 -0.769 5.220 1.00 93.12 146 SER A C 1
ATOM 1178 O O . SER A 1 146 ? -11.199 -0.758 4.450 1.00 93.12 146 SER A O 1
ATOM 1180 N N . VAL A 1 147 ? -13.421 -0.863 4.778 1.00 94.31 147 VAL A N 1
ATOM 1181 C CA . VAL A 1 147 ? -13.764 -0.948 3.348 1.00 94.31 147 VAL A CA 1
ATOM 1182 C C . VAL A 1 147 ? -13.251 0.275 2.590 1.00 94.31 147 VAL A C 1
ATOM 1184 O O . VAL A 1 147 ? -12.661 0.136 1.518 1.00 94.31 147 VAL A O 1
ATOM 1187 N N . LEU A 1 148 ? -13.404 1.476 3.143 1.00 93.94 148 LEU A N 1
ATOM 1188 C CA . LEU A 1 148 ? -12.971 2.685 2.450 1.00 93.94 148 LEU A CA 1
ATOM 1189 C C . LEU A 1 148 ? -11.442 2.825 2.380 1.00 93.94 148 LEU A C 1
ATOM 1191 O O . LEU A 1 148 ? -10.908 3.204 1.331 1.00 93.94 148 LEU A O 1
ATOM 1195 N N . VAL A 1 149 ? -10.722 2.462 3.447 1.00 92.62 149 VAL A N 1
ATOM 1196 C CA . VAL A 1 149 ? -9.250 2.383 3.439 1.00 92.62 149 VAL A CA 1
ATOM 1197 C C . VAL A 1 149 ? -8.770 1.371 2.396 1.00 92.62 149 VAL A C 1
ATOM 1199 O O . VAL A 1 149 ? -7.842 1.668 1.632 1.00 92.62 149 VAL A O 1
ATOM 1202 N N . LEU A 1 150 ? -9.430 0.214 2.299 1.00 93.19 150 LEU A N 1
ATOM 1203 C CA . LEU A 1 150 ? -9.125 -0.799 1.290 1.00 93.19 150 LEU A CA 1
ATOM 1204 C C . LEU A 1 150 ? -9.365 -0.284 -0.125 1.00 93.19 150 LEU A C 1
ATOM 1206 O O . LEU A 1 150 ? -8.450 -0.350 -0.942 1.00 93.19 150 LEU A O 1
ATOM 1210 N N . LEU A 1 151 ? -10.533 0.293 -0.413 1.00 93.50 151 LEU A N 1
ATOM 1211 C CA . LEU A 1 151 ? -10.851 0.844 -1.736 1.00 93.50 151 LEU A CA 1
ATOM 1212 C C . LEU A 1 151 ? -9.829 1.900 -2.168 1.00 93.50 151 LEU A C 1
ATOM 1214 O O . LEU A 1 151 ? -9.285 1.841 -3.277 1.00 93.50 151 LEU A O 1
ATOM 1218 N N . ARG A 1 152 ? -9.508 2.837 -1.270 1.00 90.81 152 ARG A N 1
ATOM 1219 C CA . ARG A 1 152 ? -8.519 3.889 -1.534 1.00 90.81 152 ARG A CA 1
ATOM 1220 C C . ARG A 1 152 ? -7.139 3.306 -1.837 1.00 90.81 152 ARG A C 1
ATOM 1222 O O . ARG A 1 152 ? -6.456 3.788 -2.747 1.00 90.81 152 ARG A O 1
ATOM 1229 N N . THR A 1 153 ? -6.725 2.293 -1.084 1.00 91.88 153 THR A N 1
ATOM 1230 C CA . THR A 1 153 ? -5.421 1.646 -1.266 1.00 91.88 153 THR A CA 1
ATOM 1231 C C . THR A 1 153 ? -5.394 0.832 -2.559 1.00 91.88 153 THR A C 1
ATOM 1233 O O . THR A 1 153 ? -4.460 0.974 -3.345 1.00 91.88 153 THR A O 1
ATOM 1236 N N . MET A 1 154 ? -6.449 0.067 -2.850 1.00 91.00 154 MET A N 1
ATOM 1237 C CA . MET A 1 154 ? -6.575 -0.753 -4.060 1.00 91.00 154 MET A CA 1
ATOM 1238 C C . MET A 1 154 ? -6.551 0.080 -5.340 1.00 91.00 154 MET A C 1
ATOM 1240 O O . MET A 1 154 ? -5.877 -0.297 -6.302 1.00 91.00 154 MET A O 1
ATOM 1244 N N . LEU A 1 155 ? -7.201 1.248 -5.352 1.00 92.12 155 LEU A N 1
ATOM 1245 C CA . LEU A 1 155 ? -7.151 2.161 -6.496 1.00 92.12 155 LEU A CA 1
ATOM 1246 C C . LEU A 1 155 ? -5.705 2.571 -6.820 1.00 92.12 155 LEU A C 1
ATOM 1248 O O . LEU A 1 155 ? -5.269 2.533 -7.972 1.00 92.12 155 LEU A O 1
ATOM 1252 N N . ARG A 1 156 ? -4.929 2.930 -5.793 1.00 89.06 156 ARG A N 1
ATOM 1253 C CA . ARG A 1 156 ? -3.524 3.330 -5.950 1.00 89.06 156 ARG A CA 1
ATOM 1254 C C . ARG A 1 156 ? -2.631 2.149 -6.333 1.00 89.06 156 ARG A C 1
ATOM 1256 O O . ARG A 1 156 ? -1.777 2.297 -7.209 1.00 89.06 156 ARG A O 1
ATOM 1263 N N . SER A 1 157 ? -2.862 0.984 -5.737 1.00 92.25 157 SER A N 1
ATOM 1264 C CA . SER A 1 157 ? -2.165 -0.258 -6.074 1.00 92.25 157 SER A CA 1
ATOM 1265 C C . SER A 1 157 ? -2.413 -0.680 -7.520 1.00 92.25 157 SER A C 1
ATOM 1267 O O . SER A 1 157 ? -1.476 -1.086 -8.197 1.00 92.25 157 SER A O 1
ATOM 1269 N N . THR A 1 158 ? -3.630 -0.504 -8.039 1.00 91.56 158 THR A N 1
ATOM 1270 C CA . THR A 1 158 ? -3.966 -0.817 -9.439 1.00 91.56 158 THR A CA 1
ATOM 1271 C C . THR A 1 158 ? -3.149 0.034 -10.411 1.00 91.56 158 THR A C 1
ATOM 1273 O O . THR A 1 158 ? -2.578 -0.488 -11.368 1.00 91.56 158 THR A O 1
ATOM 1276 N N . ILE A 1 159 ? -3.005 1.334 -10.132 1.00 89.44 159 ILE A N 1
ATOM 1277 C CA . ILE A 1 159 ? -2.155 2.233 -10.930 1.00 89.44 159 ILE A CA 1
ATOM 1278 C C . ILE A 1 159 ? -0.696 1.755 -10.907 1.00 89.44 159 ILE A C 1
ATOM 1280 O O . ILE A 1 159 ? -0.044 1.693 -11.949 1.00 89.44 159 ILE A O 1
ATOM 1284 N N . LEU A 1 160 ? -0.182 1.393 -9.728 1.00 91.94 160 LEU A N 1
ATOM 1285 C CA . LEU A 1 160 ? 1.173 0.866 -9.574 1.00 91.94 160 LEU A CA 1
ATOM 1286 C C . LEU A 1 160 ? 1.371 -0.450 -10.347 1.00 91.94 160 LEU A C 1
ATOM 1288 O O . LEU A 1 160 ? 2.379 -0.599 -11.040 1.00 91.94 160 LEU A O 1
ATOM 1292 N N . ILE A 1 161 ? 0.415 -1.378 -10.274 1.00 92.81 161 ILE A N 1
ATOM 1293 C CA . ILE A 1 161 ? 0.452 -2.660 -10.990 1.00 92.81 161 ILE A CA 1
ATOM 1294 C C . ILE A 1 161 ? 0.473 -2.429 -12.501 1.00 92.81 161 ILE A C 1
ATOM 1296 O O . ILE A 1 161 ? 1.338 -2.977 -13.184 1.00 92.81 161 ILE A O 1
ATOM 1300 N N . ASN A 1 162 ? -0.419 -1.583 -13.018 1.00 92.94 162 ASN A N 1
ATOM 1301 C CA . ASN A 1 162 ? -0.496 -1.291 -14.450 1.00 92.94 162 ASN A CA 1
ATOM 1302 C C . ASN A 1 162 ? 0.799 -0.648 -14.965 1.00 92.94 162 ASN A C 1
ATOM 1304 O O . ASN A 1 162 ? 1.359 -1.105 -15.962 1.00 92.94 162 ASN A O 1
ATOM 1308 N N . ASN A 1 163 ? 1.335 0.340 -14.241 1.00 92.12 163 ASN A N 1
ATOM 1309 C CA . ASN A 1 163 ? 2.608 0.972 -14.592 1.00 92.12 163 ASN A CA 1
ATOM 1310 C C . ASN A 1 163 ? 3.772 -0.026 -14.560 1.00 92.12 163 ASN A C 1
ATOM 1312 O O . ASN A 1 163 ? 4.616 -0.034 -15.455 1.00 92.12 163 ASN A O 1
ATOM 1316 N N . SER A 1 164 ? 3.814 -0.886 -13.542 1.00 92.00 164 SER A N 1
ATOM 1317 C CA . SER A 1 164 ? 4.861 -1.899 -13.392 1.00 92.00 164 SER A CA 1
ATOM 1318 C C . SER A 1 164 ? 4.811 -2.930 -14.519 1.00 92.00 164 SER A C 1
ATOM 1320 O O . SER A 1 164 ? 5.849 -3.248 -15.095 1.00 92.00 164 SER A O 1
ATOM 1322 N N . ARG A 1 165 ? 3.613 -3.411 -14.880 1.00 91.69 165 ARG A N 1
ATOM 1323 C CA . ARG A 1 165 ? 3.410 -4.338 -16.004 1.00 91.69 165 ARG A CA 1
ATOM 1324 C C . ARG A 1 165 ? 3.838 -3.718 -17.330 1.00 91.69 165 ARG A C 1
ATOM 1326 O O . ARG A 1 165 ? 4.567 -4.360 -18.077 1.00 91.69 165 ARG A O 1
ATOM 1333 N N . TYR A 1 166 ? 3.457 -2.466 -17.587 1.00 90.75 166 TYR A N 1
ATOM 1334 C CA . TYR A 1 166 ? 3.882 -1.748 -18.790 1.00 90.75 166 TYR A CA 1
ATOM 1335 C C . TYR A 1 166 ? 5.410 -1.632 -18.887 1.00 90.75 166 TYR A C 1
ATOM 1337 O O . TYR A 1 166 ? 5.982 -1.880 -19.947 1.00 90.75 166 TYR A O 1
ATOM 1345 N N . LEU A 1 167 ? 6.084 -1.284 -17.785 1.00 89.06 167 LEU A N 1
ATOM 1346 C CA . LEU A 1 167 ? 7.544 -1.166 -17.760 1.00 89.06 167 LEU A CA 1
ATOM 1347 C C . LEU A 1 167 ? 8.236 -2.505 -18.010 1.00 89.06 167 LEU A C 1
ATOM 1349 O O . LEU A 1 167 ? 9.158 -2.559 -18.819 1.00 89.06 167 LEU A O 1
ATOM 1353 N N . VAL A 1 168 ? 7.782 -3.575 -17.350 1.00 90.62 168 VAL A N 1
ATOM 1354 C CA . VAL A 1 168 ? 8.328 -4.924 -17.564 1.00 90.62 168 VAL A CA 1
ATOM 1355 C C . VAL A 1 168 ? 8.143 -5.343 -19.020 1.00 90.62 168 VAL A C 1
ATOM 1357 O O . VAL A 1 168 ? 9.114 -5.752 -19.643 1.00 90.62 168 VAL A O 1
ATOM 1360 N N . TYR A 1 169 ? 6.952 -5.141 -19.587 1.00 89.81 169 TYR A N 1
ATOM 1361 C CA . TYR A 1 169 ? 6.666 -5.445 -20.990 1.00 89.81 169 TYR A CA 1
ATOM 1362 C C . T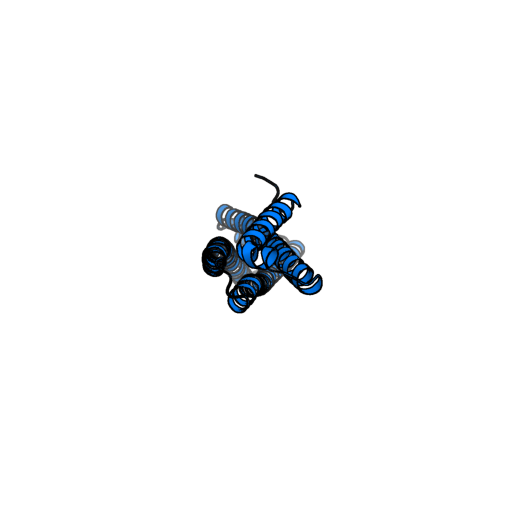YR A 1 169 ? 7.585 -4.688 -21.960 1.00 89.81 169 TYR A C 1
ATOM 1364 O O . TYR A 1 169 ? 8.154 -5.277 -22.874 1.00 89.81 169 TYR A O 1
ATOM 1372 N N . LYS A 1 170 ? 7.782 -3.380 -21.751 1.00 86.06 170 LYS A N 1
ATOM 1373 C CA . LYS A 1 170 ? 8.680 -2.583 -22.600 1.00 86.06 170 LYS A CA 1
ATOM 1374 C C . LYS A 1 170 ? 10.142 -3.011 -22.482 1.00 86.06 170 LYS A C 1
ATOM 1376 O O . LYS A 1 170 ? 10.843 -3.004 -23.488 1.00 86.06 170 LYS A O 1
ATOM 1381 N N . MET A 1 171 ? 10.595 -3.384 -21.286 1.00 86.88 171 MET A N 1
ATOM 1382 C CA . MET A 1 171 ? 11.942 -3.928 -21.091 1.00 86.88 171 MET A CA 1
ATOM 1383 C C . MET A 1 171 ? 12.092 -5.300 -21.754 1.00 86.88 171 MET A C 1
ATOM 1385 O O . MET A 1 171 ? 13.112 -5.539 -22.385 1.00 86.88 171 MET A O 1
ATOM 1389 N N . ASP A 1 172 ? 11.078 -6.165 -21.674 1.00 86.50 172 ASP A N 1
ATOM 1390 C CA . ASP A 1 172 ? 11.088 -7.482 -22.324 1.00 86.50 172 ASP A CA 1
ATOM 1391 C C . ASP A 1 172 ? 11.202 -7.359 -23.854 1.00 86.50 172 ASP A C 1
ATOM 1393 O O . ASP A 1 172 ? 11.997 -8.072 -24.458 1.00 86.50 172 ASP A O 1
ATOM 1397 N N . ILE A 1 173 ? 10.503 -6.399 -24.477 1.00 83.31 173 ILE A N 1
ATOM 1398 C CA . ILE A 1 173 ? 10.661 -6.105 -25.915 1.00 83.31 173 ILE A CA 1
ATOM 1399 C C . ILE A 1 173 ? 12.088 -5.657 -26.247 1.00 83.31 173 ILE A C 1
ATOM 1401 O O . ILE A 1 173 ? 12.648 -6.090 -27.249 1.00 83.31 173 ILE A O 1
ATOM 1405 N N . LEU A 1 174 ? 12.677 -4.780 -25.428 1.00 81.12 174 LEU A N 1
ATOM 1406 C CA . LEU A 1 174 ? 14.040 -4.285 -25.648 1.00 81.12 174 LEU A CA 1
ATOM 1407 C C . LEU A 1 174 ? 15.084 -5.397 -25.506 1.00 81.12 174 LEU A C 1
ATOM 1409 O O . LEU A 1 174 ? 16.031 -5.433 -26.287 1.00 81.12 174 LEU A O 1
ATOM 1413 N N . PHE A 1 175 ? 14.897 -6.308 -24.547 1.00 81.06 175 PHE A N 1
ATOM 1414 C CA . PHE A 1 175 ? 15.748 -7.488 -24.408 1.00 81.06 175 PHE A CA 1
ATOM 1415 C C . PHE A 1 175 ? 15.605 -8.430 -25.595 1.00 81.06 175 PHE A C 1
ATOM 1417 O O . PHE A 1 175 ? 16.622 -8.849 -26.127 1.00 81.06 175 PHE A O 1
ATOM 1424 N N . ALA A 1 176 ? 14.381 -8.696 -26.058 1.00 77.75 176 ALA A N 1
ATOM 1425 C CA . ALA A 1 176 ? 14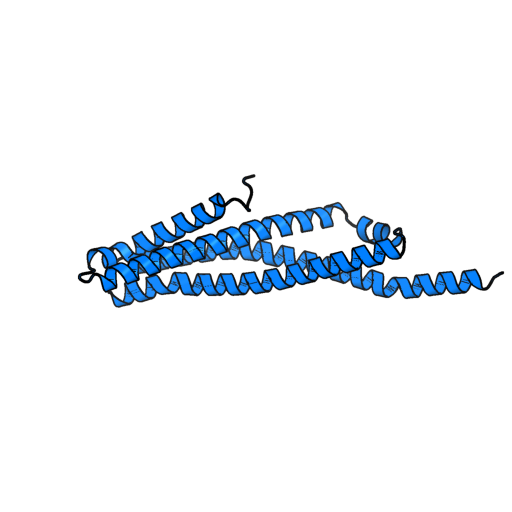.170 -9.522 -27.241 1.00 77.75 176 ALA A CA 1
ATOM 1426 C C . ALA A 1 176 ? 14.839 -8.898 -28.476 1.00 77.75 176 ALA A C 1
ATOM 1428 O O . ALA A 1 176 ? 15.621 -9.555 -29.146 1.00 77.75 176 ALA A O 1
ATOM 1429 N N . PHE A 1 177 ? 14.617 -7.608 -28.739 1.00 70.56 177 PHE A N 1
ATOM 1430 C CA . PHE A 1 177 ? 15.242 -6.914 -29.869 1.00 70.56 177 PHE A CA 1
ATOM 1431 C C . PHE A 1 177 ? 16.777 -7.029 -29.842 1.00 70.56 177 PHE A C 1
ATOM 1433 O O . PHE A 1 177 ? 17.385 -7.373 -30.851 1.00 70.56 177 PHE A O 1
ATOM 1440 N N . TYR A 1 178 ? 17.392 -6.851 -28.668 1.00 64.75 178 TYR A N 1
ATOM 1441 C CA . TYR A 1 178 ? 18.839 -6.994 -28.498 1.00 64.75 178 TYR A CA 1
ATOM 1442 C C . TYR A 1 178 ? 19.334 -8.445 -28.380 1.00 64.75 178 TYR A C 1
ATOM 1444 O O . TYR A 1 178 ? 20.519 -8.671 -28.515 1.00 64.75 178 TYR A O 1
ATOM 1452 N N . GLU A 1 179 ? 18.516 -9.455 -28.105 1.00 59.44 179 GLU A N 1
ATOM 1453 C CA . GLU A 1 179 ? 18.954 -10.859 -28.221 1.00 59.44 179 GLU A CA 1
ATOM 1454 C C . GLU A 1 179 ? 18.906 -11.329 -29.685 1.00 59.44 179 GLU A C 1
ATOM 1456 O O . GLU A 1 179 ? 19.698 -12.183 -30.082 1.00 59.44 179 GLU A O 1
ATOM 1461 N N . PHE A 1 180 ? 18.037 -10.725 -30.505 1.00 47.34 180 PHE A N 1
ATOM 1462 C CA . PHE A 1 180 ? 17.873 -11.037 -31.929 1.00 47.34 180 PHE A CA 1
ATOM 1463 C C . PHE A 1 180 ? 18.778 -10.226 -32.882 1.00 47.34 180 PHE A C 1
ATOM 1465 O O . PHE A 1 180 ? 19.117 -10.725 -33.950 1.00 47.34 180 PHE A O 1
ATOM 1472 N N . GLU A 1 181 ? 19.196 -9.002 -32.545 1.00 48.75 181 GLU A N 1
ATOM 1473 C CA . GLU A 1 181 ? 20.123 -8.208 -33.375 1.00 48.75 181 GLU A CA 1
ATOM 1474 C C . GLU A 1 181 ? 21.627 -8.550 -33.307 1.00 48.75 181 GLU A C 1
ATOM 1476 O O . GLU A 1 181 ? 22.290 -8.362 -34.327 1.00 48.75 181 GLU A O 1
ATOM 1481 N N . PRO A 1 182 ? 22.236 -9.034 -32.206 1.00 47.94 182 PRO A N 1
ATOM 1482 C CA . PRO A 1 182 ? 23.668 -9.299 -32.160 1.00 47.94 182 PRO A CA 1
ATOM 1483 C C . PRO A 1 182 ? 24.028 -10.473 -33.058 1.00 47.94 182 PRO A C 1
ATOM 1485 O O . PRO A 1 182 ? 25.125 -10.481 -33.592 1.00 47.94 182 PRO A O 1
ATOM 1488 N N . THR A 1 183 ? 23.117 -11.411 -33.319 1.00 41.34 183 THR A N 1
ATOM 1489 C CA . THR A 1 183 ? 23.310 -12.413 -34.373 1.00 41.34 183 THR A CA 1
ATOM 1490 C C . THR A 1 183 ? 23.356 -11.752 -35.750 1.00 41.34 183 THR A C 1
ATOM 1492 O O . THR A 1 183 ? 24.275 -12.024 -36.511 1.00 41.34 183 THR A O 1
ATOM 1495 N N . VAL A 1 184 ? 22.465 -10.810 -36.065 1.00 41.12 184 VAL A N 1
ATOM 1496 C CA . VAL A 1 184 ? 22.464 -10.118 -37.370 1.00 41.12 184 VAL A CA 1
ATOM 1497 C C . VAL A 1 184 ? 23.677 -9.187 -37.540 1.00 41.12 184 VAL A C 1
ATOM 1499 O O . VAL A 1 184 ? 24.272 -9.143 -38.615 1.00 41.12 184 VAL A O 1
ATOM 1502 N N . ALA A 1 185 ? 24.095 -8.479 -36.488 1.00 39.53 185 ALA A N 1
ATOM 1503 C CA . ALA A 1 185 ? 25.271 -7.606 -36.507 1.00 39.53 185 ALA A CA 1
ATOM 1504 C C . ALA A 1 185 ? 26.594 -8.395 -36.532 1.00 39.53 185 ALA A C 1
ATOM 1506 O O . ALA A 1 185 ? 27.541 -7.976 -37.196 1.00 39.53 185 ALA A O 1
ATOM 1507 N N . MET A 1 186 ? 26.650 -9.558 -35.874 1.00 38.25 186 MET A N 1
ATOM 1508 C CA . MET A 1 186 ? 27.800 -10.465 -35.934 1.00 38.25 186 MET A CA 1
ATOM 1509 C C . MET A 1 186 ? 27.925 -11.108 -37.323 1.00 38.25 186 MET A C 1
ATOM 1511 O O . MET A 1 186 ? 29.033 -11.201 -37.835 1.00 38.25 186 MET A O 1
ATOM 1515 N N . TYR A 1 187 ? 26.815 -11.432 -37.999 1.00 36.69 187 TYR A N 1
ATOM 1516 C CA . TYR A 1 187 ? 26.845 -11.868 -39.405 1.00 36.69 187 TYR A CA 1
ATOM 1517 C C . TYR A 1 187 ? 27.261 -10.758 -40.381 1.00 36.69 187 TYR A C 1
ATOM 1519 O O . TYR A 1 187 ? 27.862 -11.049 -41.411 1.00 36.69 187 TYR A O 1
ATOM 1527 N N . LYS A 1 188 ? 26.975 -9.488 -40.071 1.00 38.16 188 LYS A N 1
ATOM 1528 C CA . LYS A 1 188 ? 27.398 -8.364 -40.918 1.00 38.16 188 LYS A CA 1
ATOM 1529 C C . LYS A 1 188 ? 28.898 -8.078 -40.798 1.00 38.16 188 LYS A C 1
ATOM 1531 O O . LYS A 1 188 ? 29.545 -7.873 -41.814 1.00 38.16 188 LYS A O 1
ATOM 1536 N N . HIS A 1 189 ? 29.455 -8.148 -39.587 1.00 41.12 189 HIS A N 1
ATOM 1537 C CA . HIS A 1 189 ? 30.897 -7.978 -39.373 1.00 41.12 189 HIS A CA 1
ATOM 1538 C C . HIS A 1 189 ? 31.735 -9.165 -39.876 1.00 41.12 189 HIS A C 1
ATOM 1540 O O . HIS A 1 189 ? 32.825 -8.950 -40.384 1.00 41.12 189 HIS A O 1
ATOM 1546 N N . VAL A 1 190 ? 31.225 -10.401 -39.799 1.00 45.59 190 VAL A N 1
ATOM 1547 C CA . VAL A 1 190 ? 31.937 -11.580 -40.335 1.00 45.59 190 VAL A CA 1
ATOM 1548 C C . VAL A 1 190 ? 32.003 -11.570 -41.869 1.00 45.59 190 VAL A C 1
ATOM 1550 O O . VAL A 1 190 ? 32.966 -12.082 -42.428 1.00 45.59 190 VAL A O 1
ATOM 1553 N N . ASN A 1 191 ? 31.024 -10.967 -42.552 1.00 40.06 191 ASN A N 1
ATOM 1554 C CA . ASN A 1 191 ? 31.056 -10.851 -44.012 1.00 40.06 191 ASN A CA 1
ATOM 1555 C C . ASN A 1 191 ? 31.918 -9.674 -44.505 1.00 40.06 191 ASN A C 1
ATOM 1557 O O . ASN A 1 191 ? 32.553 -9.820 -45.545 1.00 40.06 191 ASN A O 1
ATOM 1561 N N . ASP A 1 192 ? 32.008 -8.562 -43.766 1.00 40.53 192 ASP A N 1
ATOM 1562 C CA . ASP A 1 192 ? 32.893 -7.438 -44.130 1.00 40.53 192 ASP A CA 1
ATOM 1563 C C . ASP A 1 192 ? 34.387 -7.755 -43.899 1.00 40.53 192 ASP A C 1
ATOM 1565 O O . ASP A 1 192 ? 35.234 -7.276 -44.647 1.00 40.53 192 ASP A O 1
ATOM 1569 N N . ASP A 1 193 ? 34.727 -8.615 -42.932 1.00 43.12 193 ASP A N 1
ATOM 1570 C CA . ASP A 1 193 ? 36.117 -9.047 -42.688 1.00 43.12 193 ASP A CA 1
ATOM 1571 C C . ASP A 1 193 ? 36.586 -10.161 -43.658 1.00 43.12 193 ASP A C 1
ATOM 1573 O O . ASP A 1 193 ? 37.721 -10.630 -43.570 1.00 43.12 193 ASP A O 1
ATOM 1577 N N . SER A 1 194 ? 35.722 -10.605 -44.581 1.00 40.50 194 SER A N 1
ATOM 1578 C CA . SER A 1 194 ? 36.037 -11.631 -45.590 1.00 40.50 194 SER A CA 1
ATOM 1579 C C . SER A 1 194 ? 36.346 -11.075 -46.990 1.00 40.50 194 SER A C 1
ATOM 1581 O O . SER A 1 194 ? 36.659 -11.852 -47.891 1.00 40.50 194 SER A O 1
ATOM 1583 N N . GLU A 1 195 ? 36.306 -9.747 -47.169 1.00 41.81 195 GLU A N 1
ATOM 1584 C CA . GLU A 1 195 ? 36.613 -9.053 -48.435 1.00 41.81 195 GLU A CA 1
ATOM 1585 C C . GLU A 1 195 ? 37.938 -8.254 -48.426 1.00 41.81 195 GLU A C 1
ATOM 1587 O O . GLU A 1 195 ? 38.116 -7.334 -49.227 1.00 41.81 195 GLU A O 1
ATOM 1592 N N . THR A 1 196 ? 38.916 -8.618 -47.586 1.00 37.75 196 THR A N 1
ATOM 1593 C CA . THR A 1 196 ? 40.299 -8.094 -47.695 1.00 37.75 196 THR A CA 1
ATOM 1594 C C . THR A 1 196 ? 41.357 -9.176 -47.626 1.00 37.75 196 THR A C 1
ATOM 1596 O O . THR A 1 196 ? 41.336 -9.937 -46.633 1.00 37.75 196 THR A O 1
#

Sequence (196 aa):
MKNPKDISTFLNGFNLGAILTMISMLDVLLKSQNKLEFFVVLFMISINGVVIGIVTQYVLIHSNITRNMVYTFLKSKDKIPTKLLNMRNGHIEKTLKMMAGIRFNIKKNLIILFGLLLLLMLSLCLPILYSYQQASRFVYFGIFWSVLVLLRTMLRSTILINNSRYLVYKMDILFAFYEFEPTVAMYKHVNDDSET